Protein AF-A0A1W0W9Q5-F1 (afdb_monomer_lite)

Sequence (183 aa):
MPPESRARLDQWKARKITELGAEGFKLYQQNIFADGRGFHTAVETVLLGSFVDKVTVPRRNKGHWGSLQGVFKDISDVVSVEERVSHPFLCYKGVSDCVHSPGRDAESGGRVFGAVNFDEAFAGETCRSATAAVVVAYENGDPASIVRFNYNLMRSYWALWLKRLYQYWRLAAIEKALPKRKE

pLDDT: mean 87.25, std 12.47, range [48.34, 97.69]

Radius of gyration: 19.95 Å; chains: 1; bounding box: 50×47×40 Å

Foldseek 3Di:
DDPVVVVVVVVVLVVLCVVQPPVRSVVVVVVVVVLVVQQLVQVQCVLVPDDLVPGDHDPQCPLLSLQCPVVSVVADAWPDAQDKFAQVVLGDIDTDHTAGFDPPPDDQDAQDDDRLCRGPVNVDSRRRDQKDWDWAGDSNSHHIDIDIDGNVRRVVVRVVVVVVSVVVVVVVVVVVVDDDDDD

Organism: Hypsibius exemplaris (NCBI:txid2072580)

Secondary structure (DSSP, 8-state):
--HHHHHHHHHHHHHHHHHHHHHHHHHHHHHHHHHHHHHHHHHHHHHTT--GGG----GGGHHHHHHHTTHHHH--SEEEEEEEEEETTTTEEEEEEEEEPPPTTS-TTPPPPSGGGGSGGG-SGGG--S-EEEEE--TT-PPPEEEEE-HHHHHHHHHHHHHHHHHHHHHHHHHHHSPPPP-

Structure (mmCIF, N/CA/C/O backbone):
data_AF-A0A1W0W9Q5-F1
#
_entry.id   AF-A0A1W0W9Q5-F1
#
loop_
_atom_site.group_PDB
_atom_site.id
_atom_site.type_symbol
_atom_site.label_atom_id
_atom_site.label_alt_id
_atom_site.label_comp_id
_atom_site.label_asym_id
_atom_site.label_entity_id
_atom_site.label_seq_id
_atom_site.pdbx_PDB_ins_code
_atom_site.Cartn_x
_atom_site.Cartn_y
_atom_site.Cartn_z
_atom_site.occupancy
_atom_site.B_iso_or_equiv
_atom_site.auth_seq_id
_atom_site.auth_comp_id
_atom_site.auth_asym_id
_atom_site.auth_atom_id
_atom_site.pdbx_PDB_model_num
ATOM 1 N N . MET A 1 1 ? 5.861 14.446 -6.486 1.00 83.12 1 MET A N 1
ATOM 2 C CA . MET A 1 1 ? 4.418 14.713 -6.278 1.00 83.12 1 MET A CA 1
ATOM 3 C C . MET A 1 1 ? 4.040 15.950 -7.081 1.00 83.12 1 MET A C 1
ATOM 5 O O . MET A 1 1 ? 4.823 16.894 -7.029 1.00 83.12 1 MET A O 1
ATOM 9 N N . PRO A 1 2 ? 2.918 15.952 -7.824 1.00 90.19 2 PRO A N 1
ATOM 10 C CA . PRO A 1 2 ? 2.444 17.142 -8.533 1.00 90.19 2 PRO A CA 1
ATOM 11 C C . PRO A 1 2 ? 2.239 18.337 -7.580 1.00 90.19 2 PRO A C 1
ATOM 13 O O . PRO A 1 2 ? 1.804 18.111 -6.446 1.00 90.19 2 PRO A O 1
ATOM 16 N N . PRO A 1 3 ? 2.521 19.585 -8.005 1.00 91.62 3 PRO A N 1
ATOM 17 C CA . PRO A 1 3 ? 2.408 20.767 -7.143 1.00 91.62 3 PRO A CA 1
ATOM 18 C C . PRO A 1 3 ? 1.012 20.963 -6.545 1.00 91.62 3 PRO A C 1
ATOM 20 O O . PRO A 1 3 ? 0.889 21.267 -5.364 1.00 91.62 3 PRO A O 1
ATOM 23 N N . GLU A 1 4 ? -0.041 20.711 -7.323 1.00 94.25 4 GLU A N 1
ATOM 24 C CA . GLU A 1 4 ? -1.422 20.852 -6.855 1.00 94.25 4 GLU A CA 1
ATOM 25 C C . GLU A 1 4 ? -1.766 19.847 -5.745 1.00 94.25 4 GLU A C 1
ATOM 27 O O . GLU A 1 4 ? -2.325 20.217 -4.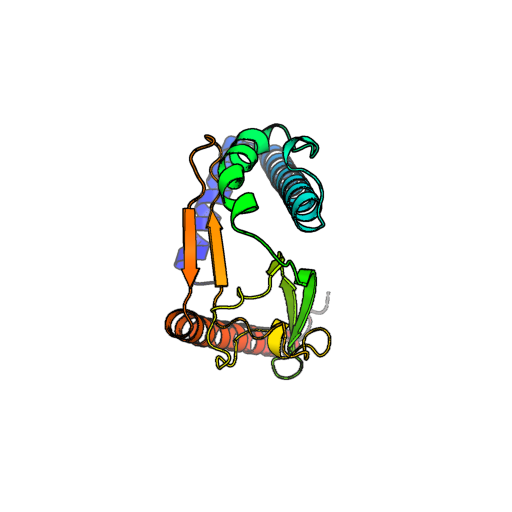714 1.00 94.25 4 GLU A O 1
ATOM 32 N N . SER A 1 5 ? -1.375 18.576 -5.907 1.00 92.25 5 SER A N 1
ATOM 33 C CA . SER A 1 5 ? -1.569 17.558 -4.867 1.00 92.25 5 SER A CA 1
ATOM 34 C C . SER A 1 5 ? -0.821 17.917 -3.582 1.00 92.25 5 SER A C 1
ATOM 36 O O . SER A 1 5 ? -1.340 17.689 -2.492 1.00 92.25 5 SER A O 1
ATOM 38 N N . ARG A 1 6 ? 0.374 18.512 -3.707 1.00 93.25 6 ARG A N 1
ATOM 39 C CA . ARG A 1 6 ? 1.153 19.001 -2.564 1.00 93.25 6 ARG A CA 1
ATOM 40 C C . ARG A 1 6 ? 0.438 20.150 -1.856 1.00 93.25 6 ARG A C 1
ATOM 42 O O . ARG A 1 6 ? 0.227 20.060 -0.655 1.00 93.25 6 ARG A O 1
ATOM 49 N N . ALA A 1 7 ? -0.024 21.156 -2.599 1.00 95.25 7 ALA A N 1
ATOM 50 C CA . ALA A 1 7 ? -0.744 22.294 -2.033 1.00 95.25 7 ALA A CA 1
ATOM 51 C C . ALA A 1 7 ? -2.011 21.864 -1.270 1.00 95.25 7 ALA A C 1
ATOM 53 O O . ALA A 1 7 ? -2.267 22.354 -0.172 1.00 95.25 7 ALA A O 1
ATOM 54 N N . ARG A 1 8 ? -2.775 20.898 -1.803 1.00 96.19 8 ARG A N 1
ATOM 55 C CA . ARG A 1 8 ? -3.952 20.340 -1.113 1.00 96.19 8 ARG A CA 1
ATOM 56 C C . ARG A 1 8 ? -3.579 19.640 0.200 1.00 96.19 8 ARG A C 1
ATOM 58 O O . ARG A 1 8 ? -4.273 19.819 1.201 1.00 96.19 8 ARG A O 1
ATOM 65 N N . LEU A 1 9 ? -2.488 18.868 0.212 1.00 94.81 9 LEU A N 1
ATOM 66 C CA . LEU A 1 9 ? -1.988 18.213 1.426 1.00 94.81 9 LEU A CA 1
ATOM 67 C C . LEU A 1 9 ? -1.489 19.228 2.461 1.00 94.81 9 LEU A C 1
ATOM 69 O O . LEU A 1 9 ? -1.796 19.079 3.643 1.00 94.81 9 LEU A O 1
ATOM 73 N N . ASP A 1 10 ? -0.791 20.277 2.029 1.00 95.94 10 ASP A N 1
ATOM 74 C CA . ASP A 1 10 ? -0.291 21.333 2.913 1.00 95.94 10 ASP A CA 1
ATOM 75 C C . ASP A 1 10 ? -1.447 22.116 3.554 1.00 95.94 10 ASP A C 1
ATOM 77 O O . ASP A 1 10 ? -1.453 22.335 4.766 1.00 95.94 10 ASP A O 1
ATOM 81 N N . GLN A 1 11 ? -2.483 22.451 2.777 1.00 97.12 11 GLN A N 1
ATOM 82 C CA . GLN A 1 11 ? -3.699 23.095 3.287 1.00 97.12 11 GLN A CA 1
ATOM 83 C C . GLN A 1 11 ? -4.460 22.203 4.274 1.00 97.12 11 GLN A C 1
ATOM 85 O O . GLN A 1 11 ? -4.933 22.673 5.310 1.00 97.12 11 GLN A O 1
ATOM 90 N N . TRP A 1 12 ? -4.595 20.907 3.980 1.00 96.75 12 TRP A N 1
ATOM 91 C CA . TRP A 1 12 ? -5.199 19.956 4.914 1.00 96.75 12 TRP A CA 1
ATOM 92 C C . TRP A 1 12 ? -4.399 19.860 6.220 1.00 96.75 12 TRP A C 1
ATOM 94 O O . TRP A 1 12 ? -4.987 19.939 7.300 1.00 96.75 12 TRP A O 1
ATOM 104 N N . LYS A 1 13 ? -3.068 19.762 6.127 1.00 96.44 13 LYS A N 1
ATOM 105 C CA . LYS A 1 13 ? -2.174 19.692 7.286 1.00 96.44 13 LYS A CA 1
ATOM 106 C C . LYS A 1 13 ? -2.277 20.953 8.143 1.00 96.44 13 LYS A C 1
ATOM 108 O O . LYS A 1 13 ? -2.418 20.839 9.356 1.00 96.44 13 LYS A O 1
ATOM 113 N N . ALA A 1 14 ? -2.263 22.134 7.523 1.00 96.75 14 ALA A N 1
ATOM 114 C CA . ALA A 1 14 ? -2.417 23.407 8.222 1.00 96.75 14 ALA A CA 1
ATOM 115 C C . ALA A 1 14 ? -3.743 23.465 8.995 1.00 96.75 14 ALA A C 1
ATOM 117 O O . ALA A 1 14 ? -3.733 23.733 10.193 1.00 96.75 14 ALA A O 1
ATOM 118 N N . ARG A 1 15 ? -4.865 23.103 8.352 1.00 97.69 15 ARG A N 1
ATOM 119 C CA . ARG A 1 15 ? -6.178 23.044 9.018 1.00 97.69 15 ARG A CA 1
ATOM 120 C C . ARG A 1 15 ? -6.184 22.093 10.213 1.00 97.69 15 ARG A C 1
ATOM 122 O O . ARG A 1 15 ? -6.696 22.455 11.266 1.00 97.69 15 ARG A O 1
ATOM 129 N N . LYS A 1 16 ? -5.588 20.904 10.079 1.00 96.44 16 LYS A N 1
ATOM 130 C CA . LYS A 1 16 ? -5.529 19.929 11.178 1.00 96.44 16 LYS A CA 1
ATOM 131 C C . LYS A 1 16 ? -4.660 20.392 12.346 1.00 96.44 16 LYS A C 1
ATOM 133 O O . LYS A 1 16 ? -5.007 20.119 13.489 1.00 96.44 16 LYS A O 1
ATOM 138 N N . ILE A 1 17 ? -3.573 21.113 12.077 1.00 97.38 17 ILE A N 1
ATOM 139 C CA . ILE A 1 17 ? -2.747 21.727 13.126 1.00 97.38 17 ILE A CA 1
ATOM 140 C C . ILE A 1 17 ? -3.515 22.853 13.825 1.00 97.38 17 ILE A C 1
ATOM 142 O O . ILE A 1 17 ? -3.438 22.956 15.044 1.00 97.38 17 ILE A O 1
ATOM 146 N N . THR A 1 18 ? -4.284 23.666 13.096 1.00 97.62 18 THR A N 1
ATOM 147 C CA . THR A 1 18 ? -5.150 24.689 13.704 1.00 97.62 18 THR A CA 1
ATOM 148 C C . THR A 1 18 ? -6.232 24.069 14.593 1.00 97.62 18 THR A C 1
ATOM 150 O O . THR A 1 18 ? -6.505 24.593 15.664 1.00 97.62 18 THR A O 1
ATOM 153 N N . GLU A 1 19 ? -6.824 22.950 14.170 1.00 97.56 19 GLU A N 1
ATOM 154 C CA . GLU A 1 19 ? -7.883 22.242 14.904 1.00 97.56 19 GLU A CA 1
ATOM 155 C C . GLU A 1 19 ? -7.371 21.546 16.176 1.00 97.56 19 GLU A C 1
ATOM 157 O O . GLU A 1 19 ? -8.020 21.607 17.215 1.00 97.56 19 GLU A O 1
ATOM 162 N N . LEU A 1 20 ? -6.220 20.869 16.099 1.00 96.94 20 LEU A N 1
ATOM 163 C CA . LEU A 1 20 ? -5.736 19.967 17.155 1.00 96.94 20 LEU A CA 1
ATOM 164 C C . LEU A 1 20 ? -4.541 20.523 17.947 1.00 96.94 20 LEU A C 1
ATOM 166 O O . LEU A 1 20 ? -4.125 19.926 18.938 1.00 96.94 20 LEU A O 1
ATOM 170 N N . GLY A 1 21 ? -3.938 21.621 17.492 1.00 97.62 21 GLY A N 1
ATOM 171 C CA . GLY A 1 21 ? -2.603 22.041 17.912 1.00 97.62 21 GLY A CA 1
ATOM 172 C C . GLY A 1 21 ? -1.494 21.156 17.324 1.00 97.62 21 GLY A C 1
ATOM 173 O O . GLY A 1 21 ? -1.739 20.072 16.792 1.00 97.62 21 GLY A O 1
ATOM 174 N N . ALA A 1 22 ? -0.239 21.606 17.419 1.00 96.62 22 ALA A N 1
ATOM 175 C CA . ALA A 1 22 ? 0.906 20.871 16.870 1.00 96.62 22 ALA A CA 1
ATOM 176 C C . ALA A 1 22 ? 1.112 19.502 17.548 1.00 96.62 22 ALA A C 1
ATOM 178 O O . ALA A 1 22 ? 1.262 18.491 16.859 1.00 96.62 22 ALA A O 1
ATOM 179 N N . GLU A 1 23 ? 1.049 19.449 18.883 1.00 97.38 23 GLU A N 1
ATOM 180 C CA . GLU A 1 23 ? 1.176 18.192 19.634 1.00 97.38 23 GLU A CA 1
ATOM 181 C C . GLU A 1 23 ? -0.044 17.283 19.450 1.00 97.38 23 GLU A C 1
ATOM 183 O O . GLU A 1 23 ? 0.110 16.076 19.263 1.00 97.38 23 GLU A O 1
ATOM 188 N N . GLY A 1 24 ? -1.258 17.845 19.407 1.00 97.12 24 GLY A N 1
ATOM 189 C CA . GLY A 1 24 ? -2.460 17.062 19.120 1.00 97.12 24 GLY A CA 1
ATOM 190 C C . GLY A 1 24 ? -2.438 16.466 17.712 1.00 97.12 24 GLY A C 1
ATOM 191 O O . GLY A 1 24 ? -2.779 15.298 17.535 1.00 97.12 24 GLY A O 1
ATOM 192 N N . PHE A 1 25 ? -1.949 17.211 16.715 1.00 96.94 25 PHE A N 1
ATOM 193 C CA . PHE A 1 25 ? -1.738 16.692 15.363 1.00 96.94 25 PHE A CA 1
ATOM 194 C C . PHE A 1 25 ? -0.692 15.570 15.334 1.00 96.94 25 PHE A C 1
ATOM 196 O O . PHE A 1 25 ? -0.909 14.547 14.685 1.00 96.94 25 PHE A O 1
ATOM 203 N N . LYS A 1 26 ? 0.414 15.714 16.072 1.00 96.44 26 LYS A N 1
ATOM 204 C CA . LYS A 1 26 ? 1.443 14.673 16.193 1.00 96.44 26 LYS A CA 1
ATOM 205 C C . LYS A 1 26 ? 0.873 13.384 16.791 1.00 96.44 26 LYS A C 1
ATOM 207 O O . LYS A 1 26 ? 1.068 12.314 16.212 1.00 96.44 26 LYS A O 1
ATOM 212 N N . LEU A 1 27 ? 0.123 13.482 17.890 1.00 96.25 27 LEU A N 1
ATOM 213 C CA . LEU A 1 27 ? -0.547 12.336 18.513 1.00 96.25 27 LEU A CA 1
ATOM 214 C C . LEU A 1 27 ? -1.593 11.715 17.573 1.00 96.25 27 LEU A C 1
ATOM 216 O O . LEU A 1 27 ? -1.666 10.497 17.429 1.00 96.25 27 LEU A O 1
ATOM 220 N N . TYR A 1 28 ? -2.366 12.548 16.874 1.00 94.38 28 TYR A N 1
ATOM 221 C CA . TYR A 1 28 ? -3.325 12.108 15.863 1.00 94.38 28 TYR A CA 1
ATOM 222 C C . TYR A 1 28 ? -2.654 11.294 14.747 1.00 94.38 28 TYR A C 1
ATOM 224 O O . TYR A 1 28 ? -3.137 10.214 14.405 1.00 94.38 28 TYR A O 1
ATOM 232 N N . GLN A 1 29 ? -1.518 11.763 14.216 1.00 94.19 29 GLN A N 1
ATOM 233 C CA . GLN A 1 29 ? -0.748 11.026 13.213 1.00 94.19 29 GLN A CA 1
ATOM 234 C C . GLN A 1 29 ? -0.229 9.696 13.766 1.00 94.19 29 GLN A C 1
ATOM 236 O O . GLN A 1 29 ? -0.378 8.668 13.107 1.00 94.19 29 GLN A O 1
ATOM 241 N N . GLN A 1 30 ? 0.348 9.697 14.971 1.00 94.62 30 GLN A N 1
ATOM 242 C CA . GLN A 1 30 ? 0.852 8.482 15.619 1.00 94.62 30 GLN A CA 1
ATOM 243 C C . GLN A 1 30 ? -0.244 7.425 15.781 1.00 94.62 30 GLN A C 1
ATOM 245 O O . GLN A 1 30 ? -0.013 6.263 15.447 1.00 94.62 30 GLN A O 1
ATOM 250 N N . ASN A 1 31 ? -1.438 7.839 16.211 1.00 93.62 31 ASN A N 1
ATOM 251 C CA . ASN A 1 31 ? -2.585 6.951 16.370 1.00 93.62 31 ASN A CA 1
ATOM 252 C C . ASN A 1 31 ? -3.054 6.383 15.027 1.00 93.62 31 ASN A C 1
ATOM 254 O O . ASN A 1 31 ? -3.225 5.176 14.923 1.00 93.62 31 ASN A O 1
ATOM 258 N N . ILE A 1 32 ? -3.167 7.207 13.975 1.00 92.38 32 ILE A N 1
ATOM 259 C CA . ILE A 1 32 ? -3.517 6.713 12.630 1.00 92.38 32 ILE A CA 1
ATOM 260 C C . ILE A 1 32 ? -2.510 5.674 12.136 1.00 92.38 32 ILE A C 1
ATOM 262 O O . ILE A 1 32 ? -2.907 4.645 11.595 1.00 92.38 32 ILE A O 1
ATOM 266 N N . PHE A 1 33 ? -1.213 5.916 12.329 1.00 91.88 33 PHE A N 1
ATOM 267 C CA . PHE A 1 33 ? -0.192 4.955 11.921 1.00 91.88 33 PHE A CA 1
ATOM 268 C C . PHE A 1 33 ? -0.230 3.668 12.753 1.00 91.88 33 PHE A C 1
ATOM 270 O O . PHE A 1 33 ? -0.010 2.593 12.202 1.00 91.88 33 PHE A O 1
ATOM 277 N N . ALA A 1 34 ? -0.480 3.757 14.061 1.00 92.62 34 ALA A N 1
ATOM 278 C CA . ALA A 1 34 ? -0.592 2.589 14.930 1.00 92.62 34 ALA A CA 1
ATOM 279 C C . ALA A 1 34 ? -1.826 1.742 14.587 1.00 92.62 34 ALA A C 1
ATOM 281 O O . ALA A 1 34 ? -1.696 0.532 14.415 1.00 92.62 34 ALA A O 1
ATOM 282 N N . ASP A 1 35 ? -2.980 2.387 14.409 1.00 92.69 35 ASP A N 1
ATOM 283 C CA . ASP A 1 35 ? -4.232 1.756 13.990 1.00 92.69 35 ASP A CA 1
ATOM 284 C C . ASP A 1 35 ? -4.079 1.094 12.612 1.00 92.69 35 ASP A C 1
ATOM 286 O O . ASP A 1 35 ? -4.452 -0.064 12.432 1.00 92.69 35 ASP A O 1
ATOM 290 N N . GLY A 1 36 ? -3.461 1.798 11.655 1.00 92.62 36 GLY A N 1
ATOM 291 C CA . GLY A 1 36 ? -3.173 1.274 10.320 1.00 92.62 36 GLY A CA 1
ATOM 292 C C . GLY A 1 36 ? -2.268 0.042 10.350 1.00 92.62 36 GLY A C 1
ATOM 293 O O . GLY A 1 36 ? -2.593 -0.964 9.728 1.00 92.62 36 GLY A O 1
ATOM 294 N N . ARG A 1 37 ? -1.177 0.071 11.130 1.00 93.31 37 ARG A N 1
ATOM 295 C CA . ARG A 1 37 ? -0.310 -1.107 11.307 1.00 93.31 37 ARG A CA 1
ATOM 296 C C . ARG A 1 37 ? -1.058 -2.276 11.938 1.00 93.31 37 ARG A C 1
ATOM 298 O O . ARG A 1 37 ? -0.999 -3.374 11.405 1.00 93.31 37 ARG A O 1
ATOM 305 N N . GLY A 1 38 ? -1.787 -2.039 13.031 1.00 93.94 38 GLY A N 1
ATOM 306 C CA . GLY A 1 38 ? -2.564 -3.088 13.695 1.00 93.94 38 GLY A CA 1
ATOM 307 C C . GLY A 1 38 ? -3.626 -3.702 12.780 1.00 93.94 38 GLY A C 1
ATOM 308 O O . GLY A 1 38 ? -3.889 -4.898 12.854 1.00 93.94 38 GLY A O 1
ATOM 309 N N . PHE A 1 39 ? -4.202 -2.902 11.881 1.00 95.19 39 PHE A N 1
ATOM 310 C CA . PHE A 1 39 ? -5.126 -3.384 10.863 1.00 95.19 39 PHE A CA 1
ATOM 311 C C . PHE A 1 39 ? -4.445 -4.250 9.800 1.00 95.19 39 PHE A C 1
ATOM 313 O O . PHE A 1 39 ? -4.938 -5.339 9.526 1.00 95.19 39 PHE A O 1
ATOM 320 N N . HIS A 1 40 ? -3.308 -3.816 9.246 1.00 94.31 40 HIS A N 1
ATOM 321 C CA . HIS A 1 40 ? -2.550 -4.625 8.285 1.00 94.31 40 HIS A CA 1
ATOM 322 C C . HIS A 1 40 ? -2.069 -5.944 8.901 1.00 94.31 40 HIS A C 1
ATOM 324 O O . HIS A 1 40 ? -2.251 -6.985 8.286 1.00 94.31 40 HIS A O 1
ATOM 330 N N . THR A 1 41 ? -1.596 -5.944 10.153 1.00 94.81 41 THR A N 1
ATOM 331 C CA . THR A 1 41 ? -1.246 -7.183 10.872 1.00 94.81 41 THR A CA 1
ATOM 332 C C . THR A 1 41 ? -2.440 -8.134 11.009 1.00 94.81 41 THR A C 1
ATOM 334 O O . THR A 1 41 ? -2.294 -9.349 10.879 1.00 94.81 41 THR A O 1
ATOM 337 N N . ALA A 1 42 ? -3.645 -7.612 11.254 1.00 95.25 42 ALA A N 1
ATOM 338 C CA . ALA A 1 42 ? -4.851 -8.435 11.310 1.00 95.25 42 ALA A CA 1
ATOM 339 C C . ALA A 1 42 ? -5.217 -9.027 9.938 1.00 95.25 42 ALA A C 1
ATOM 341 O O . ALA A 1 42 ? -5.553 -10.209 9.848 1.00 95.25 42 ALA A O 1
ATOM 342 N N . VAL A 1 43 ? -5.120 -8.225 8.872 1.00 95.44 43 VAL A N 1
ATOM 343 C CA . VAL A 1 43 ? -5.311 -8.683 7.486 1.00 95.44 43 VAL A CA 1
ATOM 344 C C . VAL A 1 43 ? -4.299 -9.778 7.150 1.00 95.44 43 VAL A C 1
ATOM 346 O O . VAL A 1 43 ? -4.694 -10.854 6.709 1.00 95.44 43 VAL A O 1
ATOM 349 N N . GLU A 1 44 ? -3.020 -9.548 7.436 1.00 94.81 44 GLU A N 1
ATOM 350 C CA . GLU A 1 44 ? -1.935 -10.513 7.257 1.00 94.81 44 GLU A CA 1
ATOM 351 C C . GLU A 1 44 ? -2.221 -11.831 7.989 1.00 94.81 44 GLU A C 1
ATOM 353 O O . GLU A 1 44 ? -2.134 -12.904 7.398 1.00 94.81 44 GLU A O 1
ATOM 358 N N . THR A 1 45 ? -2.660 -11.757 9.248 1.00 94.19 45 THR A N 1
ATOM 359 C CA . THR A 1 45 ? -2.991 -12.935 10.069 1.00 94.19 45 THR A CA 1
ATOM 360 C C . THR A 1 45 ? -4.063 -13.817 9.414 1.00 94.19 45 THR A C 1
ATOM 362 O O . THR A 1 45 ? -3.967 -15.047 9.467 1.00 94.19 45 THR A O 1
ATOM 365 N N . VAL A 1 46 ? -5.073 -13.210 8.779 1.00 94.69 46 VAL A N 1
ATOM 366 C CA . VAL A 1 46 ? -6.102 -13.938 8.015 1.00 94.69 46 VAL A CA 1
ATOM 367 C C . VAL A 1 46 ? -5.530 -14.525 6.731 1.00 94.69 46 VAL A C 1
ATOM 369 O O . VAL A 1 46 ? -5.775 -15.693 6.442 1.00 94.69 46 VAL A O 1
ATOM 372 N N . LEU A 1 47 ? -4.751 -13.748 5.976 1.00 92.88 47 LEU A N 1
ATOM 373 C CA . LEU A 1 47 ? -4.154 -14.203 4.717 1.00 92.88 47 LEU A CA 1
ATOM 374 C C . LEU A 1 47 ? -3.177 -15.373 4.915 1.00 92.88 47 LEU A C 1
ATOM 376 O O . LEU A 1 47 ? -3.043 -16.210 4.027 1.00 92.88 47 LEU A O 1
ATOM 380 N N . LEU A 1 48 ? -2.554 -15.475 6.092 1.00 92.44 48 LEU A N 1
ATOM 381 C CA . LEU A 1 48 ? -1.717 -16.607 6.502 1.00 92.44 48 LEU A CA 1
ATOM 382 C C . LEU A 1 48 ? -2.515 -17.828 7.008 1.00 92.44 48 LEU A C 1
ATOM 384 O O . LEU A 1 48 ? -1.921 -18.822 7.423 1.00 92.44 48 LEU A O 1
ATOM 388 N N . GLY A 1 49 ? -3.851 -17.780 6.972 1.00 91.00 49 GLY A N 1
ATOM 389 C CA . GLY A 1 49 ? -4.730 -18.926 7.226 1.00 91.00 49 GLY A CA 1
ATOM 390 C C . GLY A 1 49 ? -5.502 -18.894 8.547 1.00 91.00 49 GLY A C 1
ATOM 391 O O . GLY A 1 49 ? -6.182 -19.869 8.872 1.00 91.00 49 GLY A O 1
ATOM 392 N N . SER A 1 50 ? -5.438 -17.807 9.323 1.00 93.12 50 SER A N 1
ATOM 393 C CA . SER A 1 50 ? -6.280 -17.681 10.521 1.00 93.12 50 SER A CA 1
ATOM 394 C C . SER A 1 50 ? -7.739 -17.408 10.161 1.00 93.12 50 SER A C 1
ATOM 396 O O . SER A 1 50 ? -8.050 -16.715 9.194 1.00 93.12 50 SER A O 1
ATOM 398 N N . PHE A 1 51 ? -8.659 -17.893 10.993 1.00 91.69 51 PHE A N 1
ATOM 399 C CA . PHE A 1 51 ? -10.083 -17.630 10.805 1.00 91.69 51 PHE A CA 1
ATOM 400 C C . PHE A 1 51 ? -10.438 -16.165 11.103 1.00 91.69 51 PHE A C 1
ATOM 402 O O . PHE A 1 51 ? -10.066 -15.629 12.149 1.00 91.69 51 PHE A O 1
ATOM 409 N N . VAL A 1 52 ? -11.201 -15.536 10.201 1.00 92.50 52 VAL A N 1
ATOM 410 C CA . VAL A 1 52 ? -11.590 -14.110 10.251 1.00 92.50 52 VAL A CA 1
ATOM 411 C C . VAL A 1 52 ? -12.279 -13.723 11.567 1.00 92.50 52 VAL A C 1
ATOM 413 O O . VAL A 1 52 ? -12.093 -12.612 12.060 1.00 92.50 52 VAL A O 1
ATOM 416 N N . ASP A 1 53 ? -13.062 -14.628 12.155 1.00 91.50 53 ASP A N 1
ATOM 417 C CA . ASP A 1 53 ? -13.793 -14.435 13.413 1.00 91.50 53 ASP A CA 1
ATOM 418 C C . ASP A 1 53 ? -12.897 -14.479 14.661 1.00 91.50 53 ASP A C 1
ATOM 420 O O . ASP A 1 53 ? -13.292 -13.982 15.716 1.00 91.50 53 ASP A O 1
ATOM 424 N N . LYS A 1 54 ? -11.683 -15.032 14.550 1.00 91.31 54 LYS A N 1
ATOM 425 C CA . LYS A 1 54 ? -10.730 -15.162 15.665 1.00 91.31 54 LYS A CA 1
ATOM 426 C C . LYS A 1 54 ? -9.695 -14.041 15.722 1.00 91.31 54 LYS A C 1
ATOM 428 O O . LYS A 1 54 ? -8.958 -13.943 16.703 1.00 91.31 54 LYS A O 1
ATOM 433 N N . VAL A 1 55 ? -9.623 -13.197 14.695 1.00 93.88 55 VAL A N 1
ATOM 434 C CA . VAL A 1 55 ? -8.638 -12.116 14.624 1.00 93.88 55 VAL A CA 1
ATOM 435 C C . VAL A 1 55 ? -9.154 -10.870 15.335 1.00 93.88 55 VAL A C 1
ATOM 437 O O . VAL A 1 55 ? -10.274 -10.407 15.122 1.00 93.88 55 VAL A O 1
ATOM 440 N N . THR A 1 56 ? -8.309 -10.305 16.196 1.00 93.00 56 THR A N 1
ATOM 441 C CA . THR A 1 56 ? -8.613 -9.059 16.903 1.00 93.00 56 THR A CA 1
ATOM 442 C C . THR A 1 56 ? -8.141 -7.867 16.083 1.00 93.00 56 THR A C 1
ATOM 444 O O . THR A 1 56 ? -6.988 -7.814 15.666 1.00 93.00 56 THR A O 1
ATOM 447 N N . VAL A 1 57 ? -9.018 -6.878 15.909 1.00 94.19 57 VAL A N 1
ATOM 448 C CA . VAL A 1 57 ? -8.704 -5.616 15.229 1.00 94.19 57 VAL A CA 1
ATOM 449 C C . VAL A 1 57 ? -8.796 -4.421 16.178 1.00 94.19 57 VAL A C 1
ATOM 451 O O . VAL A 1 57 ? -9.640 -4.425 17.086 1.00 94.19 57 VAL A O 1
ATOM 454 N N . PRO A 1 58 ? -7.987 -3.363 15.965 1.00 92.31 58 PRO A N 1
ATOM 455 C CA . PRO A 1 58 ? -8.131 -2.107 16.693 1.00 92.31 58 PRO A CA 1
ATOM 456 C C . PRO A 1 58 ? -9.569 -1.580 16.638 1.00 92.31 58 PRO A C 1
ATOM 458 O O . PRO A 1 58 ? -10.252 -1.693 15.618 1.00 92.31 58 PRO A O 1
ATOM 461 N N . ARG A 1 59 ? -10.040 -0.957 17.728 1.00 92.25 59 ARG A N 1
ATOM 462 C CA . ARG A 1 59 ? -11.439 -0.504 17.854 1.00 92.25 59 ARG A CA 1
ATOM 463 C C . ARG A 1 59 ? -11.875 0.399 16.695 1.00 92.25 59 ARG A C 1
ATOM 465 O O . ARG A 1 59 ? -12.992 0.252 16.210 1.00 92.25 59 ARG A O 1
ATOM 472 N N . ARG A 1 60 ? -10.996 1.304 16.250 1.00 92.06 60 ARG A N 1
ATOM 473 C CA . ARG A 1 60 ? -11.245 2.232 15.133 1.00 92.06 60 ARG A CA 1
ATOM 474 C C . ARG A 1 60 ? -11.378 1.514 13.783 1.00 92.06 60 ARG A C 1
ATOM 476 O O . ARG A 1 60 ? -12.008 2.021 12.864 1.00 92.06 60 ARG A O 1
ATOM 483 N N . ASN A 1 61 ? -10.848 0.303 13.670 1.00 95.19 61 ASN A N 1
ATOM 484 C CA . ASN A 1 61 ? -10.837 -0.466 12.434 1.00 95.19 61 ASN A CA 1
ATOM 485 C C . ASN A 1 61 ? -11.938 -1.527 12.368 1.00 95.19 61 ASN A C 1
ATOM 487 O O . ASN A 1 61 ? -11.997 -2.249 11.382 1.00 95.19 61 ASN A O 1
ATOM 491 N N . LYS A 1 62 ? -12.843 -1.614 13.355 1.00 95.38 62 LYS A N 1
ATOM 492 C CA . LYS A 1 62 ? -13.945 -2.592 13.321 1.00 95.38 62 LYS A CA 1
ATOM 493 C C . LYS A 1 62 ? -14.837 -2.451 12.088 1.00 95.38 62 LYS A C 1
ATOM 495 O O . LYS A 1 62 ? -15.206 -3.462 11.504 1.00 95.38 62 LYS A O 1
ATOM 500 N N . GLY A 1 63 ? -15.150 -1.222 11.677 1.00 96.38 63 GLY A N 1
ATOM 501 C CA . GLY A 1 63 ? -15.920 -0.990 10.454 1.00 96.38 63 GLY A CA 1
ATOM 502 C C . GLY A 1 63 ? -15.157 -1.418 9.203 1.00 96.38 63 GLY A C 1
ATOM 503 O O . GLY A 1 63 ? -15.663 -2.219 8.427 1.00 96.38 63 GLY A O 1
ATOM 504 N N . HIS A 1 64 ? -13.889 -1.011 9.086 1.00 96.69 64 HIS A N 1
ATOM 505 C CA . HIS A 1 64 ? -13.003 -1.467 8.009 1.00 96.69 64 HIS A CA 1
ATOM 506 C C . HIS A 1 64 ? -12.888 -3.003 7.957 1.00 96.69 64 HIS A C 1
ATOM 508 O O . HIS A 1 64 ? -12.876 -3.587 6.879 1.00 96.69 64 HIS A O 1
ATOM 514 N N . TRP A 1 65 ? -12.853 -3.671 9.113 1.00 96.94 65 TRP A N 1
ATOM 515 C CA . TRP A 1 65 ? -12.839 -5.131 9.202 1.00 96.94 65 TRP A CA 1
ATOM 516 C C . TRP A 1 65 ? -14.142 -5.757 8.703 1.00 96.94 65 TRP A C 1
ATOM 518 O O . TRP A 1 65 ? -14.108 -6.702 7.918 1.00 96.94 65 TRP A O 1
ATOM 528 N N . GLY A 1 66 ? -15.289 -5.199 9.106 1.00 96.19 66 GLY A N 1
ATOM 529 C CA . GLY A 1 66 ? -16.605 -5.595 8.595 1.00 96.19 66 GLY A CA 1
ATOM 530 C C . GLY A 1 66 ? -16.698 -5.454 7.073 1.00 96.19 66 GLY A C 1
ATOM 531 O O . GLY A 1 66 ? -17.122 -6.384 6.392 1.00 96.19 66 GLY A O 1
ATOM 532 N N . SER A 1 67 ? -16.193 -4.337 6.546 1.00 97.56 67 SER A N 1
ATOM 533 C CA . SER A 1 67 ? -16.138 -4.028 5.113 1.00 97.56 67 SER A CA 1
ATOM 534 C C . SER A 1 67 ? -15.377 -5.088 4.297 1.00 97.56 67 SER A C 1
ATOM 536 O O . SER A 1 67 ? -15.783 -5.426 3.184 1.00 97.56 67 SER A O 1
ATOM 538 N N . LEU A 1 68 ? -14.308 -5.668 4.862 1.00 96.00 68 LEU A N 1
ATOM 539 C CA . LEU A 1 68 ? -13.469 -6.680 4.206 1.00 96.00 68 LEU A CA 1
ATOM 540 C C . LEU A 1 68 ? -13.990 -8.121 4.309 1.00 96.00 68 LEU A C 1
ATOM 542 O O . LEU A 1 68 ? -13.450 -8.996 3.633 1.00 96.00 68 LEU A O 1
ATOM 546 N N . GLN A 1 69 ? -15.029 -8.406 5.100 1.00 90.88 69 GLN A N 1
ATOM 547 C CA . GLN A 1 69 ? -15.468 -9.793 5.325 1.00 90.88 69 GLN A CA 1
ATOM 548 C C . GLN A 1 69 ? -15.839 -10.546 4.042 1.00 90.88 69 GLN A C 1
ATOM 550 O O . GLN A 1 69 ? -15.603 -11.750 3.952 1.00 90.88 69 GLN A O 1
ATOM 555 N N . GLY A 1 70 ? -16.428 -9.856 3.060 1.00 91.19 70 GLY A N 1
ATOM 556 C CA . GLY A 1 70 ? -16.716 -10.444 1.750 1.00 91.19 70 GLY A CA 1
ATOM 557 C C . GLY A 1 70 ? -15.442 -10.752 0.964 1.00 91.19 70 GLY A C 1
ATOM 558 O O . GLY A 1 70 ? -15.319 -11.828 0.394 1.00 91.19 70 GLY A O 1
ATOM 559 N N . VAL A 1 71 ? -14.463 -9.847 1.021 1.00 92.94 71 VAL A N 1
ATOM 560 C CA . VAL A 1 71 ? -13.205 -9.933 0.269 1.00 92.94 71 VAL A CA 1
ATOM 561 C C . VAL A 1 71 ? -12.380 -11.145 0.692 1.00 92.94 71 VAL A C 1
ATOM 563 O O . VAL A 1 71 ? -11.848 -11.840 -0.166 1.00 92.94 71 VAL A O 1
ATOM 566 N N . PHE A 1 72 ? -12.305 -11.446 1.992 1.00 91.94 72 PHE A N 1
ATOM 567 C CA . PHE A 1 72 ? -11.536 -12.598 2.479 1.00 91.94 72 PHE A CA 1
ATOM 568 C C . PHE A 1 72 ? -12.029 -13.943 1.934 1.00 91.94 72 PHE A C 1
ATOM 570 O O . PHE A 1 72 ? -11.255 -14.891 1.892 1.00 91.94 72 PHE A O 1
ATOM 577 N N . LYS A 1 73 ? -13.293 -14.039 1.506 1.00 87.25 73 LYS A N 1
ATOM 578 C CA . LYS A 1 73 ? -13.845 -15.265 0.906 1.00 87.25 73 LYS A CA 1
ATOM 579 C C . LYS A 1 73 ? -13.392 -15.463 -0.539 1.00 87.25 73 LYS A C 1
ATOM 581 O O . LYS A 1 73 ? -13.345 -16.597 -1.002 1.00 87.25 73 LYS A O 1
ATOM 586 N N . ASP A 1 74 ? -13.069 -14.369 -1.224 1.00 85.50 74 ASP A N 1
ATOM 587 C CA . ASP A 1 74 ? -12.671 -14.363 -2.632 1.00 85.50 74 ASP A CA 1
ATOM 588 C C . ASP A 1 74 ? -11.154 -14.524 -2.815 1.00 85.50 74 ASP A C 1
ATOM 590 O O . ASP A 1 74 ? -10.682 -14.714 -3.937 1.00 85.50 74 ASP A O 1
ATOM 594 N N . ILE A 1 75 ? -10.380 -14.412 -1.729 1.00 86.38 75 ILE A N 1
ATOM 595 C CA . ILE A 1 75 ? -8.930 -14.608 -1.738 1.00 86.38 75 ILE A CA 1
ATOM 596 C C . ILE A 1 75 ? -8.636 -16.067 -1.387 1.00 86.38 75 ILE A C 1
ATOM 598 O O . ILE A 1 75 ? -8.845 -16.502 -0.257 1.00 86.38 75 ILE A O 1
ATOM 602 N N . SER A 1 76 ? -8.103 -16.806 -2.353 1.00 81.31 76 SER A N 1
ATOM 603 C CA . SER A 1 76 ? -7.560 -18.151 -2.165 1.00 81.31 76 SER A CA 1
ATOM 604 C C . SER A 1 76 ? -6.108 -18.213 -2.629 1.00 81.31 76 SER A C 1
ATOM 606 O O . SER A 1 76 ? -5.648 -17.342 -3.367 1.00 81.31 76 SER A O 1
ATOM 608 N N . ASP A 1 77 ? -5.391 -19.257 -2.202 1.00 84.06 77 ASP A N 1
ATOM 609 C CA . ASP A 1 77 ? -4.066 -19.601 -2.734 1.00 84.06 77 ASP A CA 1
ATOM 610 C C . ASP A 1 77 ? -3.051 -18.448 -2.619 1.00 84.06 77 ASP A C 1
ATOM 612 O O . ASP A 1 77 ? -2.422 -18.022 -3.593 1.00 84.06 77 ASP A O 1
ATOM 616 N N . VAL A 1 78 ? -2.929 -17.907 -1.403 1.00 88.19 78 VAL A N 1
ATOM 617 C CA . VAL A 1 78 ? -1.983 -16.838 -1.064 1.00 88.19 78 VAL A CA 1
ATOM 618 C C . VAL A 1 78 ? -0.547 -17.341 -1.241 1.00 88.19 78 VAL A C 1
ATOM 620 O O . VAL A 1 78 ? -0.153 -18.352 -0.666 1.00 88.19 78 VAL A O 1
ATOM 623 N N . VAL A 1 79 ? 0.233 -16.623 -2.049 1.00 86.12 79 VAL A N 1
ATOM 624 C CA . VAL A 1 79 ? 1.636 -16.923 -2.376 1.00 86.12 79 VAL A CA 1
ATOM 625 C C . VAL A 1 79 ? 2.579 -16.220 -1.404 1.00 86.12 79 VAL A C 1
ATOM 627 O O . VAL A 1 79 ? 3.551 -16.814 -0.948 1.00 86.12 79 VAL A O 1
ATOM 630 N N . SER A 1 80 ? 2.301 -14.956 -1.083 1.00 88.38 80 SER A N 1
ATOM 631 C CA . SER A 1 80 ? 3.103 -14.163 -0.147 1.00 88.38 80 SER A CA 1
ATOM 632 C C . SER A 1 80 ? 2.273 -13.052 0.486 1.00 88.38 80 SER A C 1
ATOM 634 O O . SER A 1 80 ? 1.362 -12.525 -0.156 1.00 88.38 80 SER A O 1
ATOM 636 N N . VAL A 1 81 ? 2.647 -12.627 1.689 1.00 92.06 81 VAL A N 1
ATOM 637 C CA . VAL A 1 81 ? 2.006 -11.535 2.434 1.00 92.06 81 VAL A CA 1
ATOM 638 C C . VAL A 1 81 ? 3.097 -10.649 3.028 1.00 92.06 81 VAL A C 1
ATOM 640 O O . VAL A 1 81 ? 4.071 -11.182 3.549 1.00 92.06 81 VAL A O 1
ATOM 643 N N . GLU A 1 82 ? 2.953 -9.326 2.909 1.00 91.38 82 GLU A N 1
ATOM 644 C CA . GLU A 1 82 ? 3.889 -8.311 3.434 1.00 91.38 82 GLU A CA 1
ATOM 645 C C . GLU A 1 82 ? 5.372 -8.571 3.069 1.00 91.38 82 GLU A C 1
ATOM 647 O O . GLU A 1 82 ? 6.304 -8.290 3.828 1.00 91.38 82 GLU A O 1
ATOM 652 N N . GLU A 1 83 ? 5.611 -9.103 1.866 1.00 89.62 83 GLU A N 1
ATOM 653 C CA . GLU A 1 83 ? 6.933 -9.570 1.440 1.00 89.62 83 GLU A CA 1
ATOM 654 C C . GLU A 1 83 ? 7.758 -8.450 0.796 1.00 89.62 83 GLU A C 1
ATOM 656 O O . GLU A 1 83 ? 7.243 -7.582 0.073 1.00 89.62 83 GLU A O 1
ATOM 661 N N . ARG A 1 84 ? 9.073 -8.467 1.040 1.00 92.44 84 ARG A N 1
ATOM 662 C CA . ARG A 1 84 ? 9.994 -7.492 0.454 1.00 92.44 84 ARG A CA 1
ATOM 663 C C . ARG A 1 84 ? 10.266 -7.842 -0.998 1.00 92.44 84 ARG A C 1
ATOM 665 O O . ARG A 1 84 ? 10.604 -8.965 -1.336 1.00 92.44 84 ARG A O 1
ATOM 672 N N . VAL A 1 85 ? 10.197 -6.824 -1.847 1.00 90.44 85 VAL A N 1
ATOM 673 C CA . VAL A 1 85 ? 10.425 -6.963 -3.285 1.00 90.44 85 VAL A CA 1
ATOM 674 C C . VAL A 1 85 ? 11.475 -5.978 -3.762 1.00 90.44 85 VAL A C 1
ATOM 676 O O . VAL A 1 85 ? 11.580 -4.845 -3.278 1.00 90.44 85 VAL A O 1
ATOM 679 N N . SER A 1 86 ? 12.249 -6.392 -4.749 1.00 91.88 86 SER A N 1
ATOM 680 C CA . SER A 1 86 ? 13.344 -5.631 -5.320 1.00 91.88 86 SER A CA 1
ATOM 681 C C . SER A 1 86 ? 13.348 -5.746 -6.838 1.00 91.88 86 SER A C 1
ATOM 683 O O . SER A 1 86 ? 13.179 -6.811 -7.415 1.00 91.88 86 SER A O 1
ATOM 685 N N . HIS A 1 87 ? 13.528 -4.609 -7.506 1.00 91.44 87 HIS A N 1
ATOM 686 C CA . HIS A 1 87 ? 13.712 -4.575 -8.947 1.00 91.44 87 HIS A CA 1
ATOM 687 C C . HIS A 1 87 ? 15.187 -4.279 -9.249 1.00 91.44 87 HIS A C 1
ATOM 689 O O . HIS A 1 87 ? 15.581 -3.109 -9.200 1.00 91.44 87 HIS A O 1
ATOM 695 N N . PRO A 1 88 ? 16.007 -5.282 -9.614 1.00 88.75 88 PRO A N 1
ATOM 696 C CA . PRO A 1 88 ? 17.455 -5.115 -9.750 1.00 88.75 88 PRO A CA 1
ATOM 697 C C . PRO A 1 88 ? 17.834 -4.096 -10.831 1.00 88.75 88 PRO A C 1
ATOM 699 O O . PRO A 1 88 ? 18.691 -3.251 -10.605 1.00 88.75 88 PRO A O 1
ATOM 702 N N . PHE A 1 89 ? 17.144 -4.098 -11.977 1.00 91.31 89 PHE A N 1
ATOM 703 C CA . PHE A 1 89 ? 17.470 -3.199 -13.097 1.00 91.31 89 PHE A CA 1
ATOM 704 C C . PHE A 1 89 ? 17.002 -1.747 -12.920 1.00 91.31 89 PHE A C 1
ATOM 706 O O . PHE A 1 89 ? 17.618 -0.828 -13.451 1.00 91.31 89 PHE A O 1
ATOM 713 N N . LEU A 1 90 ? 15.894 -1.530 -12.204 1.00 92.31 90 LEU A N 1
ATOM 714 C CA . LEU A 1 90 ? 15.341 -0.195 -11.941 1.00 92.31 90 LEU A CA 1
ATOM 715 C C . LEU A 1 90 ? 15.745 0.349 -10.560 1.00 92.31 90 LEU A C 1
ATOM 717 O O . LEU A 1 90 ? 15.357 1.463 -10.197 1.00 92.31 90 LEU A O 1
ATOM 721 N N . CYS A 1 91 ? 16.525 -0.437 -9.813 1.00 92.94 91 CYS A N 1
ATOM 722 C CA . CYS A 1 91 ? 17.164 -0.105 -8.544 1.00 92.94 91 CYS A CA 1
ATOM 723 C C . CYS A 1 91 ? 16.213 0.381 -7.441 1.00 92.94 91 CYS A C 1
ATOM 725 O O . CYS A 1 91 ? 16.614 1.180 -6.596 1.00 92.94 91 CYS A O 1
ATOM 727 N N . TYR A 1 92 ? 14.966 -0.091 -7.412 1.00 93.44 92 TYR A N 1
ATOM 728 C CA . TYR A 1 92 ? 14.024 0.239 -6.340 1.00 93.44 92 TYR A CA 1
ATOM 729 C C . TYR A 1 92 ? 13.599 -1.005 -5.559 1.00 93.44 92 TYR A C 1
ATOM 731 O O . TYR A 1 92 ? 13.660 -2.127 -6.061 1.00 93.44 92 TYR A O 1
ATOM 739 N N . LYS A 1 93 ? 13.173 -0.787 -4.315 1.00 93.38 93 LYS A N 1
ATOM 740 C CA . LYS A 1 93 ? 12.648 -1.814 -3.411 1.00 93.38 93 LYS A CA 1
ATOM 741 C C . LYS A 1 93 ? 11.283 -1.385 -2.883 1.00 93.38 93 LYS A C 1
ATOM 743 O O . LYS A 1 93 ? 10.970 -0.193 -2.894 1.00 93.38 93 LYS A O 1
ATOM 748 N N . GLY A 1 94 ? 10.494 -2.342 -2.420 1.00 91.25 94 GLY A N 1
ATOM 749 C CA . GLY A 1 94 ? 9.188 -2.114 -1.816 1.00 91.25 94 GLY A CA 1
ATOM 750 C C . GLY A 1 94 ? 8.767 -3.275 -0.924 1.00 91.25 94 GLY A C 1
ATOM 751 O O . GLY A 1 94 ? 9.523 -4.226 -0.736 1.00 91.25 94 GLY A O 1
ATOM 752 N N . VAL A 1 95 ? 7.558 -3.168 -0.389 1.00 90.75 95 VAL A N 1
ATOM 753 C CA . VAL A 1 95 ? 6.857 -4.239 0.323 1.00 90.75 95 VAL A CA 1
ATOM 754 C C . VAL A 1 95 ? 5.519 -4.423 -0.380 1.00 90.75 95 VAL A C 1
ATOM 756 O O . VAL A 1 95 ? 4.894 -3.427 -0.752 1.00 90.75 95 VAL A O 1
ATOM 759 N N . SER A 1 96 ? 5.145 -5.669 -0.649 1.00 89.38 96 SER A N 1
ATOM 760 C CA . SER A 1 96 ? 3.863 -6.017 -1.258 1.00 89.38 96 SER A CA 1
ATOM 761 C C . SER A 1 96 ? 2.923 -6.554 -0.189 1.00 89.38 96 SER A C 1
ATOM 763 O O . SER A 1 96 ? 3.252 -7.562 0.426 1.00 89.38 96 SER A O 1
ATOM 765 N N . ASP A 1 97 ? 1.747 -5.947 -0.029 1.00 89.94 97 ASP A N 1
ATOM 766 C CA . ASP A 1 97 ? 0.759 -6.361 0.977 1.00 89.94 97 ASP A CA 1
ATOM 767 C C . ASP A 1 97 ? 0.359 -7.837 0.811 1.00 89.94 97 ASP A C 1
ATOM 769 O O . ASP A 1 97 ? 0.383 -8.608 1.765 1.00 89.94 97 ASP A O 1
ATOM 773 N N . CYS A 1 98 ? 0.009 -8.258 -0.409 1.00 89.88 98 CYS A N 1
ATOM 774 C CA . CYS A 1 98 ? -0.389 -9.634 -0.699 1.00 89.88 98 CYS A CA 1
ATOM 775 C C . CYS A 1 98 ? -0.171 -9.978 -2.175 1.00 89.88 98 CYS A C 1
ATOM 777 O O . CYS A 1 98 ? -0.440 -9.166 -3.064 1.00 89.88 98 CYS A O 1
ATOM 779 N N . VAL A 1 99 ? 0.280 -11.203 -2.430 1.00 86.94 99 VAL A N 1
ATOM 780 C CA . VAL A 1 99 ? 0.252 -11.846 -3.744 1.00 86.94 99 VAL A CA 1
ATOM 781 C C . VAL A 1 99 ? -0.481 -13.164 -3.572 1.00 86.94 99 VAL A C 1
ATOM 783 O O . VAL A 1 99 ? -0.131 -13.960 -2.705 1.00 86.94 99 VAL A O 1
ATOM 786 N N . HIS A 1 100 ? -1.486 -13.406 -4.403 1.00 83.50 100 HIS A N 1
ATOM 787 C CA . HIS A 1 100 ? -2.177 -14.686 -4.465 1.00 83.50 100 HIS A CA 1
ATOM 788 C C . HIS A 1 100 ? -2.123 -15.229 -5.891 1.00 83.50 100 HIS A C 1
ATOM 790 O O . HIS A 1 100 ? -1.991 -14.464 -6.856 1.00 83.50 100 HIS A O 1
ATOM 796 N N . SER A 1 101 ? -2.186 -16.551 -6.026 1.00 74.06 101 SER A N 1
ATOM 797 C CA . SER A 1 101 ? -2.134 -17.182 -7.338 1.00 74.06 101 SER A CA 1
ATOM 798 C C . SER A 1 101 ? -3.415 -16.862 -8.118 1.00 74.06 101 SER A C 1
ATOM 800 O O . SER A 1 101 ? -4.506 -16.809 -7.534 1.00 74.06 101 SER A O 1
ATOM 802 N N . PRO A 1 102 ? -3.317 -16.588 -9.428 1.00 64.75 102 PRO A N 1
ATOM 803 C CA . PRO A 1 102 ? -4.507 -16.491 -10.249 1.00 64.75 102 PRO A CA 1
ATOM 804 C C . PRO A 1 102 ? -5.159 -17.884 -10.311 1.00 64.75 102 PRO A C 1
ATOM 806 O O . PRO A 1 102 ? -4.465 -18.886 -10.470 1.00 64.75 102 PRO A O 1
ATOM 809 N N . GLY A 1 103 ? -6.483 -17.959 -10.132 1.00 61.03 103 GLY A N 1
ATOM 810 C CA . GLY A 1 103 ? -7.207 -19.235 -10.129 1.00 61.03 103 GLY A CA 1
ATOM 811 C C . GLY A 1 103 ? -6.959 -20.056 -11.403 1.00 61.03 103 GLY A C 1
ATOM 812 O O . GLY A 1 103 ? -6.556 -19.506 -12.427 1.00 61.03 103 GLY A O 1
ATOM 813 N N . ARG A 1 104 ? -7.226 -21.370 -11.349 1.00 56.25 104 ARG A N 1
ATOM 814 C CA . ARG A 1 104 ? -6.921 -22.360 -12.412 1.00 56.25 104 ARG A CA 1
ATOM 815 C C . ARG A 1 104 ? -7.400 -21.998 -13.829 1.00 56.25 104 ARG A C 1
ATOM 817 O O . ARG A 1 104 ? -6.877 -22.554 -14.787 1.00 56.25 104 ARG A O 1
ATOM 824 N N . ASP A 1 105 ? -8.332 -21.059 -13.956 1.00 53.41 105 ASP A N 1
ATOM 825 C CA . ASP A 1 105 ? -8.912 -20.607 -15.226 1.00 53.41 105 ASP A CA 1
ATOM 826 C C . ASP A 1 105 ? -8.214 -19.367 -15.824 1.00 53.41 105 ASP A C 1
ATOM 828 O O . ASP A 1 105 ? -8.631 -18.851 -16.861 1.00 53.41 105 ASP A O 1
ATOM 832 N N . ALA A 1 106 ? -7.170 -18.839 -15.180 1.00 55.78 106 ALA A N 1
ATOM 833 C CA . ALA A 1 106 ? -6.468 -17.656 -15.660 1.00 55.78 106 ALA A CA 1
ATOM 834 C C . ALA A 1 106 ? -5.459 -17.998 -16.765 1.00 55.78 106 ALA A C 1
ATOM 836 O O . ALA A 1 106 ? -4.535 -18.791 -16.573 1.00 55.78 106 ALA A O 1
ATOM 837 N N . GLU A 1 107 ? -5.608 -17.349 -17.922 1.00 51.97 107 GLU A N 1
ATOM 838 C CA . GLU A 1 107 ? -4.710 -17.526 -19.063 1.00 51.97 107 GLU A CA 1
ATOM 839 C C . GLU A 1 107 ? -3.240 -17.296 -18.679 1.00 51.97 107 GLU A C 1
ATOM 841 O O . GLU A 1 107 ? -2.814 -16.213 -18.262 1.00 51.97 107 GLU A O 1
ATOM 846 N N . SER A 1 108 ? -2.443 -18.347 -18.857 1.00 50.06 108 SER A N 1
ATOM 847 C CA . SER A 1 108 ? -1.006 -18.351 -18.612 1.00 50.06 108 SER A CA 1
ATOM 848 C C . SER A 1 108 ? -0.289 -17.629 -19.757 1.00 50.06 108 SER A C 1
ATOM 850 O O . SER A 1 108 ? 0.054 -18.234 -20.769 1.00 50.06 108 SER A O 1
ATOM 852 N N . GLY A 1 109 ? -0.076 -16.315 -19.642 1.00 48.34 109 GLY A N 1
ATOM 853 C CA . GLY A 1 109 ? 0.625 -15.583 -20.710 1.00 48.34 109 GLY A CA 1
ATOM 854 C C . GLY A 1 109 ? 1.045 -14.139 -20.439 1.00 48.34 109 GLY A C 1
ATOM 855 O O . GLY A 1 109 ? 1.820 -13.576 -21.213 1.00 48.34 109 GLY A O 1
ATOM 856 N N . GLY A 1 110 ? 0.588 -13.509 -19.355 1.00 50.62 110 GLY A N 1
ATOM 857 C CA . GLY A 1 110 ? 0.939 -12.117 -19.070 1.00 50.62 110 GLY A CA 1
ATOM 858 C C . GLY A 1 110 ? 2.337 -11.963 -18.465 1.00 50.62 110 GLY A C 1
ATOM 859 O O . GLY A 1 110 ? 2.634 -12.521 -17.413 1.00 50.62 110 GLY A O 1
ATOM 860 N N . ARG A 1 111 ? 3.201 -11.154 -19.090 1.00 53.41 111 ARG A N 1
ATOM 861 C CA . ARG A 1 111 ? 4.440 -10.668 -18.459 1.00 53.41 111 ARG A CA 1
ATOM 862 C C . ARG A 1 111 ? 4.093 -9.455 -17.595 1.00 53.41 111 ARG A C 1
ATOM 864 O O . ARG A 1 111 ? 3.618 -8.450 -18.108 1.00 53.41 111 ARG A O 1
ATOM 871 N N . VAL A 1 112 ? 4.287 -9.567 -16.290 1.00 57.31 112 VAL A N 1
ATOM 872 C CA . VAL A 1 112 ? 3.712 -8.650 -15.297 1.00 57.31 112 VAL A CA 1
ATOM 873 C C . VAL A 1 112 ? 4.657 -7.468 -15.007 1.00 57.31 112 VAL A C 1
ATOM 875 O O . VAL A 1 112 ? 5.859 -7.519 -15.278 1.00 57.31 112 VAL A O 1
ATOM 878 N N . PHE A 1 113 ? 4.111 -6.371 -14.475 1.00 65.19 113 PHE A N 1
ATOM 879 C CA . PHE A 1 113 ? 4.818 -5.125 -14.154 1.00 65.19 113 PHE A CA 1
ATOM 880 C C . PHE A 1 113 ? 5.198 -5.034 -12.669 1.00 65.19 113 PHE A C 1
ATOM 882 O O . PHE A 1 113 ? 4.463 -5.519 -11.816 1.00 65.19 113 PHE A O 1
ATOM 889 N N . GLY A 1 114 ? 6.300 -4.353 -12.343 1.00 78.19 114 GLY A N 1
ATOM 890 C CA . GLY A 1 114 ? 6.697 -4.091 -10.953 1.00 78.19 114 GLY A CA 1
ATOM 891 C C . GLY A 1 114 ? 7.788 -5.014 -10.406 1.00 78.19 114 GLY A C 1
ATOM 892 O O . GLY A 1 114 ? 8.273 -5.896 -11.105 1.00 78.19 114 GLY A O 1
ATOM 893 N N . ALA A 1 115 ? 8.192 -4.775 -9.154 1.00 84.50 115 ALA A N 1
ATOM 894 C CA . ALA A 1 115 ? 9.369 -5.395 -8.541 1.00 84.50 115 ALA A CA 1
ATOM 895 C C . ALA A 1 115 ? 9.194 -6.895 -8.300 1.00 84.50 115 ALA A C 1
ATOM 897 O O . ALA A 1 115 ? 10.131 -7.630 -8.565 1.00 84.50 115 ALA A O 1
ATOM 898 N N . VAL A 1 116 ? 7.991 -7.336 -7.908 1.00 83.62 116 VAL A N 1
ATOM 899 C CA . VAL A 1 116 ? 7.650 -8.757 -7.691 1.00 83.62 116 VAL A CA 1
ATOM 900 C C . VAL A 1 116 ? 8.152 -9.636 -8.843 1.00 83.62 116 VAL A C 1
ATOM 902 O O . VAL A 1 116 ? 8.734 -10.677 -8.608 1.00 83.62 116 VAL A O 1
ATOM 905 N N . ASN A 1 117 ? 8.024 -9.199 -10.098 1.00 80.44 117 ASN A N 1
ATOM 906 C CA . ASN A 1 117 ? 8.342 -10.056 -11.253 1.00 80.44 117 ASN A CA 1
ATOM 907 C C . ASN A 1 117 ? 9.820 -10.105 -11.626 1.00 80.44 117 ASN A C 1
ATOM 909 O O . ASN A 1 117 ? 10.218 -10.926 -12.449 1.00 80.44 117 ASN A O 1
ATOM 913 N N . PHE A 1 118 ? 10.600 -9.160 -11.112 1.00 80.69 118 PHE A N 1
ATOM 914 C CA . PHE A 1 118 ? 12.038 -9.083 -11.349 1.00 80.69 118 PHE A CA 1
ATOM 915 C C . PHE A 1 118 ? 12.832 -9.464 -10.101 1.00 80.69 118 PHE A C 1
ATOM 917 O O . PHE A 1 118 ? 14.060 -9.398 -10.135 1.00 80.69 118 PHE A O 1
ATOM 924 N N . ASP A 1 119 ? 12.142 -9.844 -9.029 1.00 82.56 119 ASP A N 1
ATOM 925 C CA . ASP A 1 119 ? 12.746 -10.354 -7.816 1.00 82.56 119 ASP A CA 1
ATOM 926 C C . ASP A 1 119 ? 12.896 -11.878 -7.924 1.00 82.56 119 ASP A C 1
ATOM 928 O O . ASP A 1 119 ? 11.951 -12.595 -8.262 1.00 82.56 119 ASP A O 1
ATOM 932 N N . GLU A 1 120 ? 14.102 -12.376 -7.658 1.00 80.19 120 GLU A N 1
ATOM 933 C CA . GLU A 1 120 ? 14.431 -13.799 -7.760 1.00 80.19 120 GLU A CA 1
ATOM 934 C C . GLU A 1 120 ? 13.599 -14.660 -6.803 1.00 80.19 120 GLU A C 1
ATOM 936 O O . GLU A 1 120 ? 13.279 -15.801 -7.144 1.00 80.19 120 GLU A O 1
ATOM 941 N N . ALA A 1 121 ? 13.165 -14.105 -5.663 1.00 79.06 121 ALA A N 1
ATOM 942 C CA . ALA A 1 121 ? 12.305 -14.799 -4.704 1.00 79.06 121 ALA A CA 1
ATOM 943 C C . ALA A 1 121 ? 10.952 -15.228 -5.309 1.00 79.06 121 ALA A C 1
ATOM 945 O O . ALA A 1 121 ? 10.304 -16.143 -4.804 1.00 79.06 121 ALA A O 1
ATOM 946 N N . PHE A 1 122 ? 10.548 -14.606 -6.420 1.00 76.00 122 PHE A N 1
ATOM 947 C CA . PHE A 1 122 ? 9.267 -14.822 -7.092 1.00 76.00 122 PHE A CA 1
ATOM 948 C C . PHE A 1 122 ? 9.417 -15.354 -8.526 1.00 76.00 122 PHE A C 1
ATOM 950 O O . PHE A 1 122 ? 8.451 -15.360 -9.289 1.00 76.00 122 PHE A O 1
ATOM 957 N N . ALA A 1 123 ? 10.609 -15.822 -8.914 1.00 68.50 123 ALA A N 1
ATOM 958 C CA . ALA A 1 123 ? 10.908 -16.246 -10.285 1.00 68.50 123 ALA A CA 1
ATOM 959 C C . ALA A 1 123 ? 10.154 -17.514 -10.759 1.00 68.50 123 ALA A C 1
ATOM 961 O O . ALA A 1 123 ? 10.197 -17.839 -11.950 1.00 68.50 123 ALA A O 1
ATOM 962 N N . GLY A 1 124 ? 9.460 -18.223 -9.860 1.00 64.38 124 GLY A N 1
ATOM 963 C CA . GLY A 1 124 ? 8.648 -19.403 -10.177 1.00 64.38 124 GLY A CA 1
ATOM 964 C C . GLY A 1 124 ? 7.415 -19.102 -11.046 1.00 64.38 124 GLY A C 1
ATOM 965 O O . GLY A 1 124 ? 6.889 -17.989 -11.066 1.00 64.38 124 GLY A O 1
ATOM 966 N N . GLU A 1 125 ? 6.920 -20.116 -11.767 1.00 53.62 125 GLU A N 1
ATOM 967 C CA . GLU A 1 125 ? 5.778 -20.000 -12.700 1.00 53.62 125 GLU A CA 1
ATOM 968 C C . GLU A 1 125 ? 4.467 -19.556 -12.023 1.00 53.62 125 GLU A C 1
ATOM 970 O O . GLU A 1 125 ? 3.610 -18.953 -12.668 1.00 53.62 125 GLU A O 1
ATOM 975 N N . THR A 1 126 ? 4.343 -19.760 -10.710 1.00 53.16 126 THR A N 1
ATOM 976 C CA . THR A 1 126 ? 3.143 -19.488 -9.905 1.00 53.16 126 THR A CA 1
ATOM 977 C C . THR A 1 126 ? 2.851 -17.999 -9.669 1.00 53.16 126 THR A C 1
ATOM 979 O O . THR A 1 126 ? 1.748 -17.660 -9.248 1.00 53.16 126 THR A O 1
ATOM 982 N N . CYS A 1 127 ? 3.803 -17.092 -9.937 1.00 54.75 127 CYS A N 1
ATOM 983 C CA . CYS A 1 127 ? 3.694 -15.671 -9.565 1.00 54.75 127 CYS A CA 1
ATOM 984 C C . CYS A 1 127 ? 3.531 -14.705 -10.757 1.00 54.75 127 CYS A C 1
ATOM 986 O O . CYS A 1 127 ? 3.655 -13.489 -10.620 1.00 54.75 127 CYS A O 1
ATOM 988 N N . ARG A 1 128 ? 3.227 -15.208 -11.961 1.00 59.97 128 ARG A N 1
ATOM 989 C CA . ARG A 1 128 ? 2.982 -14.354 -13.140 1.00 59.97 128 ARG A CA 1
ATOM 990 C C . ARG A 1 128 ? 1.516 -13.921 -13.226 1.00 59.97 128 ARG A C 1
ATOM 992 O O . ARG A 1 128 ? 0.826 -14.213 -14.198 1.00 59.97 128 ARG A O 1
ATOM 999 N N . SER A 1 129 ? 1.025 -13.223 -12.202 1.00 58.16 129 SER A N 1
ATOM 1000 C CA . SER A 1 129 ? -0.353 -12.716 -12.204 1.00 58.16 129 SER A CA 1
ATOM 1001 C C . SER A 1 129 ? -0.482 -11.453 -13.061 1.00 58.16 129 SER A C 1
ATOM 1003 O O . SER A 1 129 ? 0.014 -10.386 -12.712 1.00 58.16 129 SER A O 1
ATOM 1005 N N . ALA A 1 130 ? -1.175 -11.545 -14.199 1.00 67.31 130 ALA A N 1
ATOM 1006 C CA . ALA A 1 130 ? -1.402 -10.425 -15.125 1.00 67.31 130 ALA A CA 1
ATOM 1007 C C . ALA A 1 130 ? -2.410 -9.375 -14.613 1.00 67.31 130 ALA A C 1
ATOM 1009 O O . ALA A 1 130 ? -2.833 -8.495 -15.371 1.00 67.31 130 ALA A O 1
ATOM 1010 N N . THR A 1 131 ? -2.827 -9.497 -13.353 1.00 79.31 131 THR A N 1
ATOM 1011 C CA . THR A 1 131 ? -3.883 -8.697 -12.744 1.00 79.31 131 THR A CA 1
ATOM 1012 C C . THR A 1 131 ? -3.478 -8.221 -11.361 1.00 79.31 131 THR A C 1
ATOM 1014 O O . THR A 1 131 ? -2.715 -8.881 -10.662 1.00 79.31 131 THR A O 1
ATOM 1017 N N . ALA A 1 132 ? -4.030 -7.087 -10.953 1.00 86.69 132 ALA A N 1
ATOM 1018 C CA . ALA A 1 132 ? -3.914 -6.574 -9.597 1.00 86.69 132 ALA A CA 1
ATOM 1019 C C . ALA A 1 132 ? -5.285 -6.100 -9.117 1.00 86.69 132 ALA A C 1
ATOM 1021 O O . ALA A 1 132 ? -6.195 -5.883 -9.922 1.00 86.69 132 ALA A O 1
ATOM 1022 N N . ALA A 1 133 ? -5.432 -5.893 -7.815 1.00 90.19 133 ALA A N 1
ATOM 1023 C CA . ALA A 1 133 ? -6.609 -5.259 -7.251 1.00 90.19 133 ALA A CA 1
ATOM 1024 C C . ALA A 1 133 ? -6.205 -4.248 -6.179 1.00 90.19 133 ALA A C 1
ATOM 1026 O O . ALA A 1 133 ? -5.229 -4.446 -5.462 1.00 90.19 133 ALA A O 1
ATOM 1027 N N . VAL A 1 134 ? -6.976 -3.170 -6.075 1.00 93.81 134 VAL A N 1
ATOM 1028 C CA . VAL A 1 134 ? -6.963 -2.278 -4.915 1.00 93.81 134 VAL A CA 1
ATOM 1029 C C . VAL A 1 134 ? -8.303 -2.447 -4.224 1.00 93.81 134 VAL A C 1
ATOM 1031 O O . VAL A 1 134 ? -9.351 -2.255 -4.842 1.00 93.81 134 VAL A O 1
ATOM 1034 N N . VAL A 1 135 ? -8.254 -2.820 -2.950 1.00 94.69 135 VAL A N 1
ATOM 1035 C CA . VAL A 1 135 ? -9.434 -3.005 -2.110 1.00 94.69 135 VAL A CA 1
ATOM 1036 C C . VAL A 1 135 ? -9.567 -1.794 -1.199 1.00 94.69 135 VAL A C 1
ATOM 1038 O O . VAL A 1 135 ? -8.642 -1.456 -0.465 1.00 94.69 135 VAL A O 1
ATOM 1041 N N . VAL A 1 136 ? -10.715 -1.127 -1.257 1.00 96.38 136 VAL A N 1
ATOM 1042 C CA . VAL A 1 136 ? -11.020 0.039 -0.426 1.00 96.38 136 VAL A CA 1
ATOM 1043 C C . VAL A 1 136 ? -12.049 -0.369 0.617 1.00 96.38 136 VAL A C 1
ATOM 1045 O O . VAL A 1 136 ? -13.210 -0.597 0.283 1.00 96.38 136 VAL A O 1
ATOM 1048 N N . ALA A 1 137 ? -11.603 -0.468 1.868 1.00 96.25 137 ALA A N 1
ATOM 1049 C CA . ALA A 1 137 ? -12.453 -0.742 3.020 1.00 96.25 137 ALA A CA 1
ATOM 1050 C C . ALA A 1 137 ? -13.022 0.555 3.609 1.00 96.25 137 ALA A C 1
ATOM 1052 O O . ALA A 1 137 ? -12.337 1.581 3.633 1.00 96.25 137 ALA A O 1
ATOM 1053 N N . TYR A 1 138 ? -14.245 0.496 4.134 1.00 96.62 138 TYR A N 1
ATOM 1054 C CA . TYR A 1 138 ? -14.958 1.661 4.658 1.00 96.62 138 TYR A CA 1
ATOM 1055 C C . TYR A 1 138 ? -15.168 1.593 6.174 1.00 96.62 138 TYR A C 1
ATOM 1057 O O . TYR A 1 138 ? -15.522 0.555 6.731 1.00 96.62 138 TYR A O 1
ATOM 1065 N N . GLU A 1 139 ? -14.986 2.728 6.856 1.00 94.75 139 GLU A N 1
ATOM 1066 C CA . GLU A 1 139 ? -15.128 2.841 8.317 1.00 94.75 139 GLU A CA 1
ATOM 1067 C C . GLU A 1 139 ? -16.563 2.595 8.809 1.00 94.75 139 GLU A C 1
ATOM 1069 O O . GLU A 1 139 ? -16.764 2.192 9.951 1.00 94.75 139 GLU A O 1
ATOM 1074 N N . ASN A 1 140 ? -17.568 2.807 7.961 1.00 95.88 140 ASN A N 1
ATOM 1075 C CA . ASN A 1 140 ? -18.970 2.568 8.302 1.00 95.88 140 ASN A CA 1
ATOM 1076 C C . ASN A 1 140 ? -19.377 1.084 8.225 1.00 95.88 140 ASN A C 1
ATOM 1078 O O . ASN A 1 140 ? -20.468 0.741 8.671 1.00 95.88 140 ASN A O 1
ATOM 1082 N N . GLY A 1 141 ? -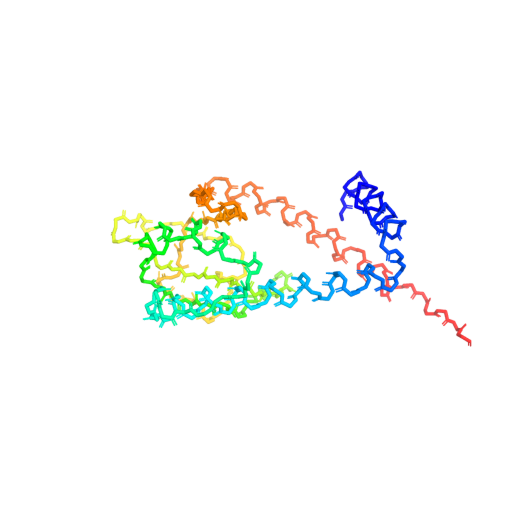18.509 0.209 7.704 1.00 95.25 141 GLY A N 1
ATOM 1083 C CA . GLY A 1 141 ? -18.801 -1.214 7.528 1.00 95.25 141 GLY A CA 1
ATOM 1084 C C . GLY A 1 141 ? -19.496 -1.573 6.217 1.00 95.25 141 GLY A C 1
ATOM 1085 O O . GLY A 1 141 ? -19.794 -2.751 6.022 1.00 95.25 141 GLY A O 1
ATOM 1086 N N . ASP A 1 142 ? -19.715 -0.615 5.311 1.00 97.31 142 ASP A N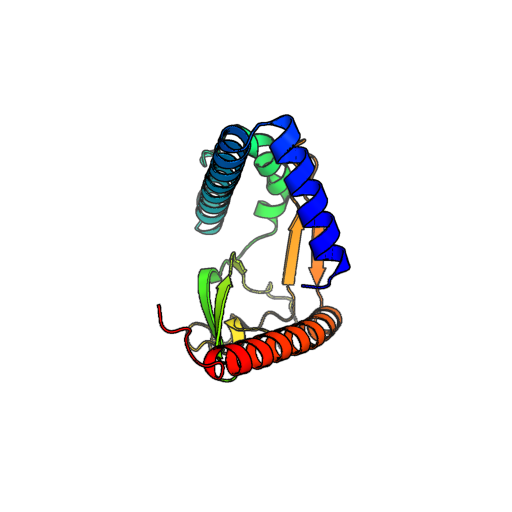 1
ATOM 1087 C CA . ASP A 1 142 ? -20.229 -0.916 3.972 1.00 97.31 142 ASP A CA 1
ATOM 1088 C C . ASP A 1 142 ? -19.284 -1.882 3.237 1.00 97.31 142 ASP A C 1
ATOM 1090 O O . ASP A 1 142 ? -18.068 -1.829 3.459 1.00 97.31 142 ASP A O 1
ATOM 1094 N N . PRO A 1 143 ? -19.793 -2.752 2.344 1.00 97.25 143 PRO A N 1
ATOM 1095 C CA . PRO A 1 143 ? -18.958 -3.690 1.599 1.00 97.25 143 PRO A CA 1
ATOM 1096 C C . PRO A 1 143 ? -17.798 -2.999 0.876 1.00 97.25 143 PRO A C 1
ATOM 1098 O O . PRO A 1 143 ? -17.981 -1.964 0.232 1.00 97.25 143 PRO A O 1
ATOM 1101 N N . ALA A 1 144 ? -16.599 -3.575 0.980 1.00 97.44 144 ALA A N 1
ATOM 1102 C CA . ALA A 1 144 ? -15.410 -3.001 0.367 1.00 97.44 144 ALA A CA 1
ATOM 1103 C C . ALA A 1 144 ? -15.528 -2.931 -1.163 1.00 97.44 144 ALA A C 1
ATOM 1105 O O . ALA A 1 144 ? -16.004 -3.859 -1.821 1.00 97.44 144 ALA A O 1
ATOM 1106 N N . SER A 1 145 ? -15.015 -1.845 -1.741 1.00 96.38 145 SER A N 1
ATOM 1107 C CA . SER A 1 145 ? -14.919 -1.704 -3.194 1.00 96.38 145 SER A CA 1
ATOM 1108 C C . SER A 1 145 ? -13.646 -2.366 -3.707 1.00 96.38 145 SER A C 1
ATOM 1110 O O . SER A 1 145 ? -12.550 -2.041 -3.250 1.00 96.38 145 SER A O 1
ATOM 1112 N N . ILE A 1 146 ? -13.775 -3.249 -4.698 1.00 93.94 146 ILE A N 1
ATOM 1113 C CA . ILE A 1 146 ? -12.639 -3.918 -5.343 1.00 93.94 146 ILE A CA 1
ATOM 1114 C C . ILE A 1 146 ? -12.425 -3.309 -6.729 1.00 93.94 146 ILE A C 1
ATOM 1116 O O . ILE A 1 146 ? -13.199 -3.544 -7.656 1.00 93.94 146 ILE A O 1
ATOM 1120 N N . VAL A 1 147 ? -11.342 -2.552 -6.892 1.00 93.44 147 VAL A N 1
ATOM 1121 C CA . VAL A 1 147 ? -10.921 -2.029 -8.196 1.00 93.44 147 VAL A CA 1
ATOM 1122 C C . VAL A 1 147 ? -9.929 -3.008 -8.803 1.00 93.44 147 VAL A C 1
ATOM 1124 O O . VAL A 1 147 ? -8.792 -3.102 -8.348 1.00 93.44 147 VAL A O 1
ATOM 1127 N N . ARG A 1 148 ? -10.363 -3.752 -9.824 1.00 90.00 148 ARG A N 1
ATOM 1128 C CA . ARG A 1 148 ? -9.526 -4.731 -10.530 1.00 90.00 148 ARG A CA 1
ATOM 1129 C C . ARG A 1 148 ? -8.799 -4.077 -11.703 1.00 90.00 148 ARG A C 1
ATOM 1131 O O . ARG A 1 148 ? -9.382 -3.315 -12.471 1.00 90.00 148 ARG A O 1
ATOM 1138 N N . PHE A 1 149 ? -7.529 -4.420 -11.862 1.00 88.06 149 PHE A N 1
ATOM 1139 C CA . PHE A 1 149 ? -6.658 -3.935 -12.922 1.00 88.06 149 PHE A CA 1
ATOM 1140 C C . PHE A 1 149 ? -6.322 -5.095 -13.849 1.00 88.06 149 PHE A C 1
ATOM 1142 O O . PHE A 1 149 ? -5.695 -6.066 -13.433 1.00 88.06 149 PHE A O 1
ATOM 1149 N N . ASN A 1 150 ? -6.726 -4.980 -15.112 1.00 86.06 150 ASN A N 1
ATOM 1150 C CA . ASN A 1 150 ? -6.263 -5.883 -16.160 1.00 86.06 150 ASN A CA 1
ATOM 1151 C C . ASN A 1 150 ? -4.880 -5.455 -16.675 1.00 86.06 150 ASN A C 1
ATOM 1153 O O . ASN A 1 150 ? -4.400 -4.351 -16.394 1.00 86.06 150 ASN A O 1
ATOM 1157 N N . TYR A 1 151 ? -4.278 -6.307 -17.501 1.00 83.06 151 TYR A N 1
ATOM 1158 C CA . TYR A 1 151 ? -2.962 -6.070 -18.084 1.00 83.06 151 TYR A CA 1
ATOM 1159 C C . TYR A 1 151 ? -2.824 -4.700 -18.774 1.00 83.06 151 TYR A C 1
ATOM 1161 O O . TYR A 1 151 ? -1.842 -3.990 -18.553 1.00 83.06 151 TYR A O 1
ATOM 1169 N N . ASN A 1 152 ? -3.810 -4.288 -19.579 1.00 86.44 152 ASN A N 1
ATOM 1170 C CA . ASN A 1 152 ? -3.752 -3.022 -20.317 1.00 86.44 152 ASN A CA 1
ATOM 1171 C C . ASN A 1 152 ? -3.749 -1.812 -19.377 1.00 86.44 152 ASN A C 1
ATOM 1173 O O . ASN A 1 152 ? -2.971 -0.873 -19.567 1.00 86.44 152 ASN A O 1
ATOM 1177 N N . LEU A 1 153 ? -4.583 -1.843 -18.336 1.00 88.62 153 LEU A N 1
ATOM 1178 C CA . LEU A 1 153 ? -4.637 -0.778 -17.343 1.00 88.62 153 LEU A CA 1
ATOM 1179 C C . LEU A 1 153 ? -3.354 -0.742 -16.499 1.00 88.62 153 LEU A C 1
ATOM 1181 O O . LEU A 1 153 ? -2.780 0.332 -16.304 1.00 88.62 153 LEU A O 1
ATOM 1185 N N . MET A 1 154 ? -2.855 -1.906 -16.069 1.00 87.88 154 MET A N 1
ATOM 1186 C CA . MET A 1 154 ? -1.575 -2.015 -15.362 1.00 87.88 154 MET A CA 1
ATOM 1187 C C . MET A 1 154 ? -0.419 -1.469 -16.203 1.00 87.88 154 MET A C 1
ATOM 1189 O O . MET A 1 154 ? 0.398 -0.710 -15.688 1.00 87.88 154 MET A O 1
ATOM 1193 N N . ARG A 1 155 ? -0.376 -1.778 -17.505 1.00 87.06 155 ARG A N 1
ATOM 1194 C CA . ARG A 1 155 ? 0.643 -1.272 -18.435 1.00 87.06 155 ARG A CA 1
ATOM 1195 C C . ARG A 1 155 ? 0.647 0.253 -18.499 1.00 87.06 155 ARG A C 1
ATOM 1197 O O . ARG A 1 155 ? 1.712 0.872 -18.450 1.00 87.06 155 ARG A O 1
ATOM 1204 N N . SER A 1 156 ? -0.533 0.863 -18.587 1.00 91.06 156 SER A N 1
ATOM 1205 C CA . SER A 1 156 ? -0.680 2.322 -18.594 1.00 91.06 156 SER A CA 1
ATOM 1206 C C . SER A 1 156 ? -0.176 2.951 -17.292 1.00 91.06 156 SER A C 1
ATOM 1208 O O . SER A 1 156 ? 0.594 3.914 -17.330 1.00 91.06 156 SER A O 1
ATOM 1210 N N . TYR A 1 157 ? -0.528 2.382 -16.134 1.00 92.44 157 TYR A N 1
ATOM 1211 C CA . TYR A 1 157 ? -0.021 2.861 -14.844 1.00 92.44 157 TYR A CA 1
ATOM 1212 C C . TYR A 1 157 ? 1.474 2.613 -14.659 1.00 92.44 157 TYR A C 1
ATOM 1214 O O . TYR A 1 157 ? 2.165 3.475 -14.117 1.00 92.44 157 TYR A O 1
ATOM 1222 N N . TRP A 1 158 ? 2.002 1.501 -15.166 1.00 91.56 158 TRP A N 1
ATOM 1223 C CA . TRP A 1 158 ? 3.431 1.215 -15.150 1.00 91.56 158 TRP A CA 1
ATOM 1224 C C . TRP A 1 158 ? 4.227 2.274 -15.918 1.00 91.56 158 TRP A C 1
ATOM 1226 O O . TRP A 1 158 ? 5.225 2.785 -15.415 1.00 91.56 158 TRP A O 1
ATOM 1236 N N . ALA A 1 159 ? 3.750 2.699 -17.091 1.00 93.50 159 ALA A N 1
ATOM 1237 C CA . ALA A 1 159 ? 4.380 3.788 -17.837 1.00 93.50 159 ALA A CA 1
ATOM 1238 C C . ALA A 1 159 ? 4.384 5.114 -17.048 1.00 93.50 159 ALA A C 1
ATOM 1240 O O . ALA A 1 159 ? 5.370 5.855 -17.074 1.00 93.50 159 ALA A O 1
ATOM 1241 N N . LEU A 1 160 ? 3.307 5.420 -16.316 1.00 94.94 160 LEU A N 1
ATOM 1242 C CA . LEU A 1 160 ? 3.251 6.589 -15.429 1.00 94.94 160 LEU A CA 1
ATOM 1243 C C . LEU A 1 160 ? 4.198 6.450 -14.229 1.00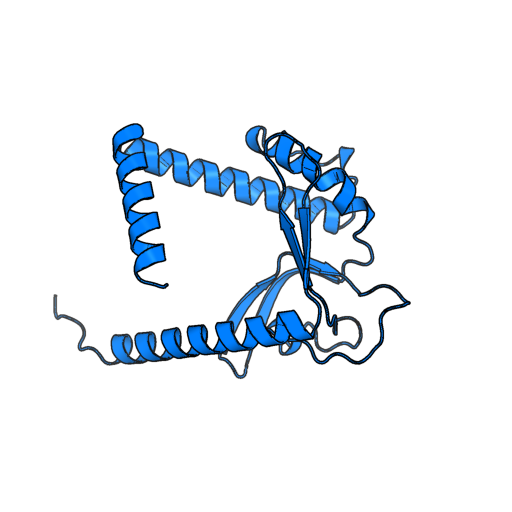 94.94 160 LEU A C 1
ATOM 1245 O O . LEU A 1 160 ? 4.843 7.428 -13.843 1.00 94.94 160 LEU A O 1
ATOM 1249 N N . TRP A 1 161 ? 4.309 5.251 -13.658 1.00 94.81 161 TRP A N 1
ATOM 1250 C CA . TRP A 1 161 ? 5.252 4.943 -12.588 1.00 94.81 161 TRP A CA 1
ATOM 1251 C C . TRP A 1 161 ? 6.701 5.133 -13.040 1.00 94.81 161 TRP A C 1
ATOM 1253 O O . TRP A 1 161 ? 7.443 5.848 -12.373 1.00 94.81 161 TRP A O 1
ATOM 1263 N N . LEU A 1 162 ? 7.087 4.602 -14.205 1.00 95.12 162 LEU A N 1
ATOM 1264 C CA . LEU A 1 162 ? 8.435 4.768 -14.759 1.00 95.12 162 LEU A CA 1
ATOM 1265 C C . LEU A 1 162 ? 8.808 6.245 -14.937 1.00 95.12 162 LEU A C 1
ATOM 1267 O O . LEU A 1 162 ? 9.920 6.648 -14.597 1.00 95.12 162 LEU A O 1
ATOM 1271 N N . LYS A 1 163 ? 7.864 7.083 -15.389 1.00 95.81 163 LYS A N 1
ATOM 1272 C CA . LYS A 1 163 ? 8.069 8.540 -15.459 1.00 95.81 163 LYS A CA 1
ATOM 1273 C C . LYS A 1 163 ? 8.364 9.137 -14.079 1.00 95.81 163 LYS A C 1
ATOM 1275 O O . LYS A 1 163 ? 9.257 9.975 -13.959 1.00 95.81 163 LYS A O 1
ATOM 1280 N N . ARG A 1 164 ? 7.643 8.712 -13.034 1.00 95.31 164 ARG A N 1
ATOM 1281 C CA . ARG A 1 164 ? 7.881 9.165 -11.650 1.00 95.31 164 ARG A CA 1
ATOM 1282 C C . ARG A 1 164 ? 9.212 8.659 -11.098 1.00 95.31 164 ARG A C 1
ATOM 1284 O O . ARG A 1 164 ? 9.915 9.428 -10.450 1.00 95.31 164 ARG A O 1
ATOM 1291 N N . LEU A 1 165 ? 9.571 7.410 -11.380 1.00 95.12 165 LEU A N 1
ATOM 1292 C CA . LEU A 1 165 ? 10.839 6.822 -10.957 1.00 95.12 165 LEU A CA 1
ATOM 1293 C C . LEU A 1 165 ? 12.026 7.556 -11.594 1.00 95.12 165 LEU A C 1
ATOM 1295 O O . LEU A 1 165 ? 12.969 7.926 -10.901 1.00 95.12 165 LEU A O 1
ATOM 1299 N N . TYR A 1 166 ? 11.943 7.864 -12.889 1.00 95.38 166 TYR A N 1
ATOM 1300 C CA . TYR A 1 166 ? 12.939 8.689 -13.570 1.00 95.38 166 TYR A CA 1
ATOM 1301 C C . TYR A 1 166 ? 13.061 10.087 -12.942 1.00 95.38 166 TYR A C 1
ATOM 1303 O O . TYR A 1 166 ? 14.167 10.554 -12.679 1.00 95.38 166 TYR A O 1
ATOM 1311 N N . GLN A 1 167 ? 11.934 10.751 -12.653 1.00 94.31 167 GLN A N 1
ATOM 1312 C CA . GLN A 1 167 ? 11.941 12.050 -11.967 1.00 94.31 167 GLN A CA 1
ATOM 1313 C C . GLN A 1 167 ? 12.629 11.972 -10.599 1.00 94.31 167 GLN A C 1
ATOM 1315 O O . GLN A 1 167 ? 13.404 12.866 -10.265 1.00 94.31 167 GLN A O 1
ATOM 1320 N N . TYR A 1 168 ? 12.363 10.914 -9.830 1.00 94.06 168 TYR A N 1
ATOM 1321 C CA . TYR A 1 168 ? 13.011 10.678 -8.544 1.00 94.06 168 TYR A CA 1
ATOM 1322 C C . TYR A 1 168 ? 14.529 10.552 -8.700 1.00 94.06 168 TYR A C 1
ATOM 1324 O O . TYR A 1 168 ? 15.263 11.319 -8.080 1.00 94.06 168 TYR A O 1
ATOM 1332 N N . TRP A 1 169 ? 15.003 9.664 -9.580 1.00 94.38 169 TRP A N 1
ATOM 1333 C CA . TRP A 1 169 ? 16.439 9.467 -9.794 1.00 94.38 169 T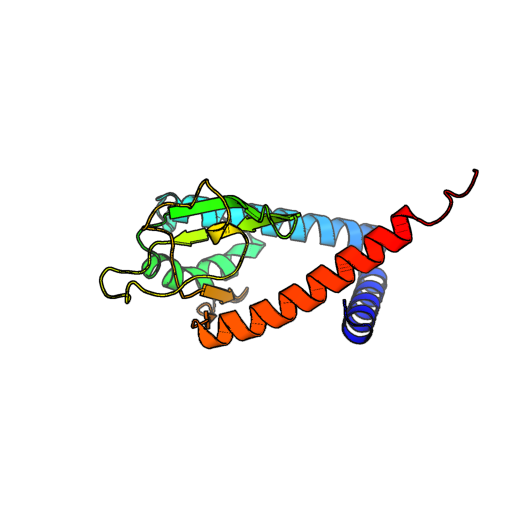RP A CA 1
ATOM 1334 C C . TRP A 1 169 ? 17.138 10.727 -10.295 1.00 94.38 169 TRP A C 1
ATOM 1336 O O . TRP A 1 169 ? 18.242 11.032 -9.850 1.00 94.38 169 TRP A O 1
ATOM 1346 N N . ARG A 1 170 ? 16.477 11.504 -11.161 1.00 94.31 170 ARG A N 1
ATOM 1347 C CA . ARG A 1 170 ? 17.003 12.790 -11.627 1.00 94.31 170 ARG A CA 1
ATOM 1348 C C . ARG A 1 170 ? 17.205 13.768 -10.470 1.00 94.31 170 ARG A C 1
ATOM 1350 O O . ARG A 1 170 ? 18.238 14.423 -10.405 1.00 94.31 170 ARG A O 1
ATOM 1357 N N . LEU A 1 171 ? 16.232 13.872 -9.564 1.00 92.00 171 LEU A N 1
ATOM 1358 C CA . LEU A 1 171 ? 16.325 14.753 -8.397 1.00 92.00 171 LEU A CA 1
ATOM 1359 C C . LEU A 1 171 ? 17.376 14.264 -7.395 1.00 92.00 171 LEU A C 1
ATOM 1361 O O . LEU A 1 171 ? 18.183 15.068 -6.944 1.00 92.00 171 LEU A O 1
ATOM 1365 N N . ALA A 1 172 ? 17.418 12.961 -7.113 1.00 90.44 172 ALA A N 1
ATOM 1366 C CA . ALA A 1 172 ? 18.405 12.367 -6.214 1.00 90.44 172 ALA A CA 1
ATOM 1367 C C . ALA A 1 172 ? 19.844 12.552 -6.732 1.00 90.44 172 ALA A C 1
ATOM 1369 O O . ALA A 1 172 ? 20.758 12.831 -5.957 1.00 90.44 172 ALA A O 1
ATOM 1370 N N . ALA A 1 173 ? 20.054 12.445 -8.049 1.00 91.44 173 ALA A N 1
ATOM 1371 C CA . ALA A 1 173 ? 21.350 12.709 -8.669 1.00 91.44 173 ALA A CA 1
ATOM 1372 C C . ALA A 1 173 ? 21.771 14.181 -8.524 1.00 91.44 173 ALA A C 1
ATOM 1374 O O . ALA A 1 173 ? 22.926 14.450 -8.198 1.00 91.44 173 ALA A O 1
ATOM 1375 N N . ILE A 1 174 ? 20.838 15.122 -8.716 1.00 90.56 174 ILE A N 1
ATOM 1376 C CA . ILE A 1 174 ? 21.086 16.558 -8.505 1.00 90.56 174 ILE A CA 1
ATOM 1377 C C . ILE A 1 174 ? 21.434 16.830 -7.038 1.00 90.56 174 ILE A C 1
ATOM 1379 O O . ILE A 1 174 ? 22.423 17.501 -6.768 1.00 90.56 174 ILE A O 1
ATOM 1383 N N . GLU A 1 175 ? 20.664 16.288 -6.094 1.00 88.88 175 GLU A N 1
ATOM 1384 C CA . GLU A 1 175 ? 20.901 16.462 -4.657 1.00 88.88 175 GLU A CA 1
ATOM 1385 C C . GLU A 1 175 ? 22.281 15.941 -4.240 1.00 88.88 175 GLU A C 1
ATOM 1387 O O . GLU A 1 175 ? 23.018 16.630 -3.540 1.00 88.88 175 GLU A O 1
ATOM 1392 N N . LYS A 1 176 ? 22.676 14.765 -4.741 1.00 87.12 176 LYS A N 1
ATOM 1393 C CA . LYS A 1 176 ? 24.003 14.191 -4.487 1.00 87.12 176 LYS A CA 1
ATOM 1394 C C . LYS A 1 176 ? 25.141 15.026 -5.092 1.00 87.12 176 LYS A C 1
ATOM 1396 O O . LYS A 1 176 ? 26.256 14.978 -4.577 1.00 87.12 176 LYS A O 1
ATOM 1401 N N . ALA A 1 177 ? 24.876 15.756 -6.176 1.00 81.62 177 ALA A N 1
ATOM 1402 C CA . ALA A 1 177 ? 25.846 16.622 -6.844 1.00 81.62 177 ALA A CA 1
ATOM 1403 C C . ALA A 1 177 ? 25.964 18.022 -6.210 1.00 81.62 177 ALA A C 1
ATOM 1405 O O . ALA A 1 177 ? 26.941 18.722 -6.477 1.00 81.62 177 ALA A O 1
ATOM 1406 N N . LEU A 1 178 ? 24.999 18.447 -5.382 1.00 75.88 178 LEU A N 1
ATOM 1407 C CA . LEU A 1 178 ? 25.065 19.736 -4.695 1.00 75.88 178 LEU A CA 1
ATOM 1408 C C . LEU A 1 178 ? 26.186 19.728 -3.639 1.00 75.88 178 LEU A C 1
ATOM 1410 O O . LEU A 1 178 ? 26.318 18.763 -2.880 1.00 75.88 178 LEU A O 1
ATOM 1414 N N . PRO A 1 179 ? 26.993 20.802 -3.543 1.00 72.88 179 PRO A N 1
ATOM 1415 C CA . PRO A 1 179 ? 28.007 20.907 -2.506 1.00 72.88 179 PRO A CA 1
ATOM 1416 C C . PRO A 1 179 ? 27.329 20.893 -1.133 1.00 72.88 179 PRO A C 1
ATOM 1418 O O . PRO A 1 179 ? 26.407 21.669 -0.872 1.00 72.88 179 PRO A O 1
ATOM 1421 N N . LYS A 1 180 ? 27.793 20.010 -0.242 1.00 75.31 180 LYS A N 1
ATOM 1422 C CA . LYS A 1 180 ? 27.342 19.996 1.154 1.00 75.31 180 LYS A CA 1
ATOM 1423 C C . LYS A 1 180 ? 27.637 21.370 1.761 1.00 75.31 180 LYS A C 1
ATOM 1425 O O . LYS A 1 180 ? 28.776 21.834 1.678 1.00 75.31 180 LYS A O 1
ATOM 1430 N N . ARG A 1 181 ? 26.628 22.030 2.345 1.00 63.19 181 ARG A N 1
ATOM 1431 C CA . ARG A 1 181 ? 26.858 23.251 3.133 1.00 63.19 181 ARG A CA 1
ATOM 1432 C C . ARG A 1 181 ? 27.891 22.919 4.207 1.00 63.19 181 ARG A C 1
ATOM 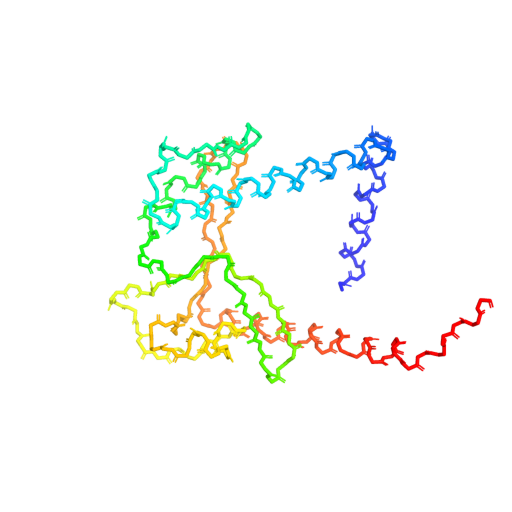1434 O O . ARG A 1 181 ? 27.714 21.944 4.929 1.00 63.19 181 ARG A O 1
ATOM 1441 N N . LYS A 1 182 ? 28.967 23.705 4.269 1.00 57.81 182 LYS A N 1
ATOM 1442 C CA . LYS A 1 182 ? 29.831 23.723 5.448 1.00 57.81 182 LYS A CA 1
ATOM 1443 C C . LYS A 1 182 ? 29.003 24.342 6.574 1.00 57.81 182 LYS A C 1
ATOM 1445 O O . LYS A 1 182 ? 28.526 25.464 6.400 1.00 57.81 182 LYS A O 1
ATOM 1450 N N . GLU A 1 183 ? 28.749 23.558 7.617 1.00 55.81 183 GLU A N 1
ATOM 1451 C CA . GLU A 1 183 ? 28.293 24.060 8.920 1.00 55.81 183 GLU A CA 1
ATOM 1452 C C . GLU A 1 183 ? 29.402 24.883 9.581 1.00 55.81 183 GLU A C 1
ATOM 1454 O O . GLU A 1 183 ? 30.593 24.551 9.355 1.00 55.81 183 GLU A O 1
#